Protein AF-A0A0Q7XBR1-F1 (afdb_monomer_lite)

Foldseek 3Di:
DDLLCLLLVLLVCLVPDPDQCCLVPRLVVSLVVCVVNLVVLLCLLPDDDVVHDDDDLSVQLSLLSNLSSLVSCLAPPRNRDQVSSQVSLVSSVKHFDDPQADFLLQEQEQAEDEDPAQAFHKGFPDFSHTFIGSNFKTSGHTYTYIYGHLNHFNGVFSNEFEQECDPDDDRYHYDYPLPPPPPVVSSSGGHQIWGDDPQKIKFRVQAQAELVPPAQDPPFPDHSVVLVCCRSNSGDGRDDDPNDDRPSNNYIYMDGRPDDPPPPPPPPPD

pLDDT: mean 90.87, std 12.97, range [33.81, 98.75]

Structure (mmCIF, N/CA/C/O backbone):
data_AF-A0A0Q7XBR1-F1
#
_entry.id   AF-A0A0Q7XBR1-F1
#
loop_
_atom_site.group_PDB
_atom_site.id
_atom_site.type_symbol
_atom_site.label_atom_id
_atom_site.label_alt_id
_atom_site.label_comp_id
_atom_site.label_asym_id
_atom_site.label_entity_id
_atom_site.label_seq_id
_atom_site.pdbx_PDB_ins_code
_atom_site.Cartn_x
_atom_site.Cartn_y
_atom_site.Cartn_z
_atom_site.occupancy
_atom_site.B_iso_or_equiv
_atom_site.auth_seq_id
_atom_site.auth_comp_id
_atom_site.auth_asym_id
_atom_site.auth_atom_id
_atom_site.pdbx_PDB_model_num
ATOM 1 N N . MET A 1 1 ? 12.222 10.478 -20.606 1.00 59.88 1 MET A N 1
ATOM 2 C CA . MET A 1 1 ? 10.870 10.055 -20.205 1.00 59.88 1 MET A CA 1
ATOM 3 C C . MET A 1 1 ? 10.709 10.511 -18.769 1.00 59.88 1 MET A C 1
ATOM 5 O O . MET A 1 1 ? 11.690 10.415 -18.039 1.00 59.88 1 MET A O 1
ATOM 9 N N . ASP A 1 2 ? 9.591 11.137 -18.406 1.00 84.62 2 ASP A N 1
ATOM 10 C CA . ASP A 1 2 ? 9.361 11.478 -16.998 1.00 84.62 2 ASP A CA 1
ATOM 11 C C . ASP A 1 2 ? 9.023 10.205 -16.198 1.00 84.62 2 ASP A C 1
ATOM 13 O O . ASP A 1 2 ? 8.714 9.156 -16.768 1.00 84.62 2 ASP A O 1
ATOM 17 N N . ALA A 1 3 ? 9.152 10.260 -14.870 1.00 87.88 3 ALA A N 1
ATOM 18 C CA . ALA A 1 3 ? 8.959 9.083 -14.021 1.00 87.88 3 ALA A CA 1
ATOM 19 C C . ALA A 1 3 ? 7.530 8.513 -14.115 1.00 87.88 3 ALA A C 1
ATOM 21 O O . ALA A 1 3 ? 7.334 7.306 -13.959 1.00 87.88 3 ALA A O 1
ATOM 22 N N . TRP A 1 4 ? 6.540 9.368 -14.388 1.00 90.94 4 TRP A N 1
ATOM 23 C CA . TRP A 1 4 ? 5.146 8.969 -14.536 1.00 90.94 4 TRP A CA 1
ATOM 24 C C . TRP A 1 4 ? 4.945 8.077 -15.763 1.00 90.94 4 TRP A C 1
ATOM 26 O O . TRP A 1 4 ? 4.395 6.980 -15.630 1.00 90.94 4 TRP A O 1
ATOM 36 N N . ASP A 1 5 ? 5.456 8.488 -16.925 1.00 91.44 5 ASP A N 1
ATOM 37 C CA . ASP A 1 5 ? 5.415 7.680 -18.143 1.00 91.44 5 ASP A CA 1
ATOM 38 C C . ASP A 1 5 ? 6.199 6.367 -17.988 1.00 91.44 5 ASP A C 1
ATOM 40 O O . ASP A 1 5 ? 5.729 5.331 -18.459 1.00 91.44 5 ASP A O 1
ATOM 44 N N . CYS A 1 6 ? 7.331 6.367 -17.270 1.00 94.06 6 CYS A N 1
ATOM 45 C CA . CYS A 1 6 ? 8.108 5.147 -17.018 1.00 94.06 6 CYS A CA 1
ATOM 46 C C . CYS A 1 6 ? 7.293 4.080 -16.262 1.00 94.06 6 CYS A C 1
ATOM 48 O O . CYS A 1 6 ? 7.205 2.932 -16.705 1.00 94.06 6 CYS A O 1
ATOM 50 N N . PHE A 1 7 ? 6.687 4.430 -15.120 1.00 96.50 7 PHE A N 1
ATOM 51 C CA . PHE A 1 7 ? 5.949 3.452 -14.309 1.00 96.50 7 PHE A CA 1
ATOM 52 C C . PHE A 1 7 ? 4.601 3.069 -14.915 1.00 96.50 7 PHE A C 1
ATOM 54 O O . PHE A 1 7 ? 4.203 1.906 -14.814 1.00 96.50 7 PHE A O 1
ATOM 61 N N . ARG A 1 8 ? 3.912 4.014 -15.568 1.00 94.69 8 ARG A N 1
ATOM 62 C CA . ARG A 1 8 ? 2.685 3.723 -16.316 1.00 94.69 8 ARG A CA 1
ATOM 63 C C . ARG A 1 8 ? 2.967 2.776 -17.481 1.00 94.69 8 ARG A C 1
ATOM 65 O O . ARG A 1 8 ? 2.251 1.792 -17.636 1.00 94.69 8 ARG A O 1
ATOM 72 N N . GLY A 1 9 ? 4.028 3.034 -18.247 1.00 95.12 9 GLY A N 1
ATOM 73 C CA . GLY A 1 9 ? 4.468 2.166 -19.338 1.00 95.12 9 GLY A CA 1
ATOM 74 C C . GLY A 1 9 ? 4.783 0.750 -18.858 1.00 95.12 9 GLY A C 1
ATOM 75 O O . GLY A 1 9 ? 4.320 -0.211 -19.464 1.00 95.12 9 GLY A O 1
ATOM 76 N N . LEU A 1 10 ? 5.461 0.609 -17.712 1.00 96.44 10 LEU A N 1
ATOM 77 C CA . LEU A 1 10 ? 5.701 -0.703 -17.104 1.00 96.44 10 LEU A CA 1
ATOM 78 C C . LEU A 1 10 ? 4.397 -1.423 -16.729 1.00 96.44 10 LEU A C 1
ATOM 80 O O . LEU A 1 10 ? 4.264 -2.622 -16.959 1.00 96.44 10 LEU A O 1
ATOM 84 N N . ALA A 1 11 ? 3.422 -0.713 -16.154 1.00 93.69 11 ALA A N 1
ATOM 85 C CA . ALA A 1 11 ? 2.127 -1.310 -15.833 1.00 93.69 11 ALA A CA 1
ATOM 86 C C . ALA A 1 11 ? 1.387 -1.796 -17.092 1.00 93.69 11 ALA A C 1
ATOM 88 O O . ALA A 1 11 ? 0.780 -2.868 -17.081 1.00 93.69 11 ALA A O 1
ATOM 89 N N . GLU A 1 12 ? 1.447 -1.018 -18.175 1.00 93.31 12 GLU A N 1
ATOM 90 C CA . GLU A 1 12 ? 0.879 -1.384 -19.474 1.00 93.31 12 GLU A CA 1
ATOM 91 C C . GLU A 1 12 ? 1.586 -2.619 -20.055 1.00 93.31 12 GLU A C 1
ATOM 93 O O . GLU A 1 12 ? 0.909 -3.572 -20.446 1.00 93.31 12 GLU A O 1
ATOM 98 N N . GLU A 1 13 ? 2.919 -2.663 -20.026 1.00 95.06 13 GLU A N 1
ATOM 99 C CA . GLU A 1 13 ? 3.717 -3.804 -20.491 1.00 95.06 13 GLU A CA 1
ATOM 100 C C . GLU A 1 13 ? 3.388 -5.085 -19.713 1.00 95.06 13 GLU A C 1
ATOM 102 O O . GLU A 1 13 ? 3.094 -6.119 -20.313 1.00 95.06 13 GLU A O 1
ATOM 107 N N . LEU A 1 14 ? 3.323 -5.008 -18.379 1.00 94.00 14 LEU A N 1
ATOM 108 C CA . LEU A 1 14 ? 2.929 -6.136 -17.528 1.00 94.00 14 LEU A CA 1
ATOM 109 C C . LEU A 1 14 ? 1.519 -6.647 -17.845 1.00 94.00 14 LEU A C 1
ATOM 111 O O . LEU A 1 14 ? 1.276 -7.848 -17.768 1.00 94.00 14 LEU A O 1
ATOM 115 N N . SER A 1 15 ? 0.590 -5.755 -18.197 1.00 89.75 15 SER A N 1
ATOM 116 C CA . SER A 1 15 ? -0.789 -6.138 -18.529 1.00 89.75 15 SER A CA 1
ATOM 117 C C . SER A 1 15 ? -0.923 -6.848 -19.881 1.00 89.75 15 SER A C 1
ATOM 119 O O . SER A 1 15 ? -1.895 -7.571 -20.095 1.00 89.75 15 SER A O 1
ATOM 121 N N . GLN A 1 16 ? 0.036 -6.635 -20.785 1.00 91.50 16 GLN A N 1
ATOM 122 C CA . GLN A 1 16 ? 0.053 -7.194 -22.141 1.00 91.50 16 GLN A CA 1
ATOM 123 C C . GLN A 1 16 ? 0.994 -8.397 -22.274 1.00 91.50 16 GLN A C 1
ATOM 125 O O . GLN A 1 16 ? 0.998 -9.063 -23.307 1.00 91.50 16 GLN A O 1
ATOM 130 N N . TYR A 1 17 ? 1.806 -8.675 -21.254 1.00 92.31 17 TYR A N 1
ATOM 131 C CA . TYR A 1 17 ? 2.780 -9.753 -21.292 1.00 92.31 17 TYR A CA 1
ATOM 132 C C . TYR A 1 17 ? 2.108 -11.129 -21.193 1.00 92.31 17 TYR A C 1
ATOM 134 O O . TYR A 1 17 ? 1.489 -11.470 -20.188 1.00 92.31 17 TYR A O 1
ATOM 142 N N . GLU A 1 18 ? 2.277 -11.946 -22.234 1.00 88.75 18 GLU A N 1
ATOM 143 C CA . GLU A 1 18 ? 1.705 -13.300 -22.320 1.00 88.75 18 GLU A CA 1
ATOM 144 C C . GLU A 1 18 ? 2.681 -14.410 -21.877 1.00 88.75 18 GLU A C 1
ATOM 146 O O . GLU A 1 18 ? 2.322 -15.589 -21.852 1.00 88.75 18 GLU A O 1
ATOM 151 N N . GLY A 1 19 ? 3.931 -14.065 -21.546 1.00 88.50 19 GLY A N 1
ATOM 152 C CA . GLY A 1 19 ? 4.945 -15.030 -21.113 1.00 88.50 19 GLY A CA 1
ATOM 153 C C . GLY A 1 19 ? 4.786 -15.476 -19.654 1.00 88.50 19 GLY A C 1
ATOM 154 O O . GLY A 1 19 ? 4.133 -14.823 -18.843 1.00 88.50 19 GLY A O 1
ATOM 155 N N . SER A 1 20 ? 5.436 -16.584 -19.285 1.00 88.56 20 SER A N 1
ATOM 156 C CA . SER A 1 20 ? 5.405 -17.111 -17.908 1.00 88.56 20 SER A CA 1
ATOM 157 C C . SER A 1 20 ? 6.485 -16.528 -16.992 1.00 88.56 20 SER A C 1
ATOM 159 O O . SER A 1 20 ? 6.360 -16.604 -15.775 1.00 88.56 20 SER A O 1
ATOM 161 N N . GLU A 1 21 ? 7.538 -15.933 -17.556 1.00 93.69 21 GLU A N 1
ATOM 162 C CA . GLU A 1 21 ? 8.693 -15.423 -16.808 1.00 93.69 21 GLU A CA 1
ATOM 163 C C . GLU A 1 21 ? 8.680 -13.890 -16.778 1.00 93.69 21 GLU A C 1
ATOM 165 O O . GLU A 1 21 ? 9.398 -13.244 -17.537 1.00 93.69 21 GLU A O 1
ATOM 170 N N . ILE A 1 22 ? 7.836 -13.286 -15.934 1.00 95.25 22 ILE A N 1
ATOM 171 C CA . ILE A 1 22 ? 7.706 -11.815 -15.855 1.00 95.25 22 ILE A CA 1
ATOM 172 C C . ILE A 1 22 ? 9.009 -11.148 -15.408 1.00 95.25 22 ILE A C 1
ATOM 174 O O . ILE A 1 22 ? 9.378 -10.097 -15.926 1.00 95.25 22 ILE A O 1
ATOM 178 N N . PHE A 1 23 ? 9.731 -11.751 -14.460 1.00 95.88 23 PHE A N 1
ATOM 179 C CA . PHE A 1 23 ? 10.941 -11.128 -13.929 1.00 95.88 23 PHE A CA 1
ATOM 180 C C . PHE A 1 23 ? 12.033 -11.001 -15.000 1.00 95.88 23 PHE A C 1
ATOM 182 O O . PHE A 1 23 ? 12.496 -9.897 -15.264 1.00 95.88 23 PHE A O 1
ATOM 189 N N . ALA A 1 24 ? 12.382 -12.105 -15.663 1.00 95.94 24 ALA A N 1
ATOM 190 C CA . ALA A 1 24 ? 13.411 -12.111 -16.703 1.00 95.94 24 ALA A CA 1
ATOM 191 C C . ALA A 1 24 ? 12.933 -11.486 -18.027 1.00 95.94 24 ALA A C 1
ATOM 193 O O . ALA A 1 24 ? 13.727 -10.911 -18.765 1.00 95.94 24 ALA A O 1
ATOM 194 N N . GLY A 1 25 ? 11.641 -11.612 -18.347 1.00 95.75 25 GLY A N 1
ATOM 195 C CA . GLY A 1 25 ? 11.084 -11.145 -19.617 1.00 95.75 25 GLY A CA 1
ATOM 196 C C . GLY A 1 25 ? 10.696 -9.670 -19.647 1.00 95.75 25 GLY A C 1
ATOM 197 O O . GLY A 1 25 ? 10.691 -9.090 -20.726 1.00 95.75 25 GLY A O 1
ATOM 198 N N . VAL A 1 26 ? 10.388 -9.070 -18.491 1.00 97.38 26 VAL A N 1
ATOM 199 C CA . VAL A 1 26 ? 9.902 -7.682 -18.390 1.00 97.38 26 VAL A CA 1
ATOM 200 C C . VAL A 1 26 ? 10.721 -6.880 -17.381 1.00 97.38 26 VAL A C 1
ATOM 202 O O . VAL A 1 26 ? 11.326 -5.871 -17.734 1.00 97.38 26 VAL A O 1
ATOM 205 N N . LEU A 1 27 ? 10.795 -7.330 -16.124 1.00 97.75 27 LEU A N 1
ATOM 206 C CA . LEU A 1 27 ? 11.339 -6.502 -15.037 1.00 97.75 27 LEU A CA 1
ATOM 207 C C . LEU A 1 27 ? 12.848 -6.247 -15.157 1.00 97.75 27 LEU A C 1
ATOM 209 O O . LEU A 1 27 ? 13.284 -5.111 -14.990 1.00 97.75 27 LEU A O 1
ATOM 213 N N . GLU A 1 28 ? 13.653 -7.270 -15.452 1.00 97.50 28 GLU A N 1
ATOM 214 C CA . GLU A 1 28 ? 15.105 -7.129 -15.641 1.00 97.50 28 GLU A CA 1
ATOM 215 C C . GLU A 1 28 ? 15.470 -6.247 -16.855 1.00 97.50 28 GLU A C 1
ATOM 217 O O . GLU A 1 28 ? 16.281 -5.322 -16.689 1.00 97.50 28 GLU A O 1
ATOM 222 N N . PRO A 1 29 ? 14.882 -6.460 -18.055 1.00 97.62 29 PRO A N 1
ATOM 223 C CA . PRO A 1 29 ? 15.070 -5.556 -19.186 1.00 97.62 29 PRO A CA 1
ATOM 224 C C . PRO A 1 29 ? 14.666 -4.118 -18.866 1.00 97.62 29 PRO A C 1
ATOM 226 O O . PRO A 1 29 ? 15.434 -3.196 -19.143 1.00 97.62 29 PRO A O 1
ATOM 229 N N . TRP A 1 30 ? 13.506 -3.927 -18.232 1.00 97.81 30 TRP A N 1
ATOM 230 C CA . TRP A 1 30 ? 13.001 -2.603 -17.888 1.00 97.81 30 TRP A CA 1
ATOM 231 C C . TRP A 1 30 ? 13.929 -1.880 -16.903 1.00 97.81 30 TRP A C 1
ATOM 233 O O . TRP A 1 30 ? 14.306 -0.735 -17.140 1.00 97.81 30 TRP A O 1
ATOM 243 N N . LEU A 1 31 ? 14.395 -2.559 -15.847 1.00 97.50 31 LEU A N 1
ATOM 244 C CA . LEU A 1 31 ? 15.361 -1.991 -14.894 1.00 97.50 31 LEU A CA 1
ATOM 245 C C . LEU A 1 31 ? 16.663 -1.553 -15.578 1.00 97.50 31 LEU A C 1
ATOM 247 O O . LEU A 1 31 ? 17.247 -0.537 -15.207 1.00 97.50 31 LEU A O 1
ATOM 251 N N . SER A 1 32 ? 17.117 -2.323 -16.568 1.00 96.94 32 SER A N 1
ATOM 252 C CA . SER A 1 32 ? 18.331 -2.016 -17.331 1.00 96.94 32 SER A CA 1
ATOM 253 C C . SER A 1 32 ? 18.136 -0.829 -18.277 1.00 96.94 32 SER A C 1
ATOM 255 O O . SER A 1 32 ? 19.067 -0.053 -18.490 1.00 96.94 32 SER A O 1
ATOM 257 N N . ALA A 1 33 ? 16.937 -0.692 -18.847 1.00 96.50 33 ALA A N 1
ATOM 258 C CA . ALA A 1 33 ? 16.585 0.375 -19.776 1.00 96.50 33 ALA A CA 1
ATOM 259 C C . ALA A 1 33 ? 16.257 1.707 -19.081 1.00 96.50 33 ALA A C 1
ATOM 261 O O . ALA A 1 33 ? 16.415 2.750 -19.713 1.00 96.50 33 ALA A O 1
ATOM 262 N N . HIS A 1 34 ? 15.843 1.670 -17.808 1.00 96.19 34 HIS A N 1
ATOM 263 C CA . HIS A 1 34 ? 15.326 2.830 -17.071 1.00 96.19 34 HIS A CA 1
ATOM 264 C C . HIS A 1 34 ? 16.077 3.141 -15.761 1.00 96.19 34 HIS A C 1
ATOM 266 O O . HIS A 1 34 ? 15.449 3.247 -14.697 1.00 96.19 34 HIS A O 1
ATOM 272 N N . PRO A 1 35 ? 17.415 3.322 -15.777 1.00 95.81 35 PRO A N 1
ATOM 273 C CA . PRO A 1 35 ? 18.159 3.717 -14.579 1.00 95.81 35 PRO A CA 1
ATOM 274 C C . PRO A 1 35 ? 17.663 5.046 -13.981 1.00 95.81 35 PRO A C 1
ATOM 276 O O . PRO A 1 35 ? 17.711 5.228 -12.764 1.00 95.81 35 PRO A O 1
ATOM 279 N N . GLU A 1 36 ? 17.105 5.942 -14.801 1.00 95.44 36 GLU A N 1
ATOM 280 C CA . GLU A 1 36 ? 16.531 7.214 -14.364 1.00 95.44 36 GLU A CA 1
ATOM 281 C C . GLU A 1 36 ? 15.365 7.052 -13.378 1.00 95.44 36 GLU A C 1
ATOM 283 O O . GLU A 1 36 ? 15.180 7.902 -12.508 1.00 95.44 36 GLU A O 1
ATOM 288 N N . ALA A 1 37 ? 14.599 5.956 -13.463 1.00 96.25 37 ALA A N 1
ATOM 289 C CA . ALA A 1 37 ? 13.490 5.699 -12.546 1.00 96.25 37 ALA A CA 1
ATOM 290 C C . ALA A 1 37 ? 14.003 5.430 -11.123 1.00 96.25 37 ALA A C 1
ATOM 292 O O . ALA A 1 37 ? 13.446 5.932 -10.142 1.00 96.25 37 ALA A O 1
ATOM 293 N N . ARG A 1 38 ? 15.108 4.683 -11.010 1.00 96.56 38 ARG A N 1
ATOM 294 C CA . ARG A 1 38 ? 15.813 4.468 -9.743 1.00 96.56 38 ARG A CA 1
ATOM 295 C C . ARG A 1 38 ? 16.393 5.777 -9.219 1.00 96.56 38 ARG A C 1
ATOM 297 O O . ARG A 1 38 ? 16.210 6.083 -8.043 1.00 96.56 38 ARG A O 1
ATOM 304 N N . ASP A 1 39 ? 17.089 6.537 -10.061 1.00 96.44 39 ASP A N 1
ATOM 305 C CA . ASP A 1 39 ? 17.712 7.798 -9.645 1.00 96.44 39 ASP A CA 1
ATOM 306 C C . ASP A 1 39 ? 16.661 8.783 -9.116 1.00 96.44 39 ASP A C 1
ATOM 308 O O . ASP A 1 39 ? 16.842 9.378 -8.051 1.00 96.44 39 ASP A O 1
ATOM 312 N N . TRP A 1 40 ? 15.513 8.876 -9.792 1.00 97.56 40 TRP A N 1
ATOM 313 C CA . TRP A 1 40 ? 14.378 9.675 -9.339 1.00 97.56 40 TRP A CA 1
ATOM 314 C C . TRP A 1 40 ? 13.845 9.211 -7.975 1.00 97.56 40 TRP A C 1
ATOM 316 O O . TRP A 1 40 ? 13.695 10.034 -7.068 1.00 97.56 40 TRP A O 1
ATOM 326 N N . LEU A 1 41 ? 13.632 7.905 -7.773 1.00 98.06 41 LEU A N 1
ATOM 327 C CA . LEU A 1 41 ? 13.202 7.365 -6.476 1.00 98.06 41 LEU A CA 1
ATOM 328 C C . LEU A 1 41 ? 14.214 7.670 -5.364 1.00 98.06 41 LEU A C 1
ATOM 330 O O . LEU A 1 41 ? 13.825 8.077 -4.268 1.00 98.06 41 LEU A O 1
ATOM 334 N N . VAL A 1 42 ? 15.514 7.534 -5.636 1.00 96.94 42 VAL A N 1
ATOM 335 C CA . VAL A 1 42 ? 16.573 7.885 -4.677 1.00 96.94 42 VAL A CA 1
ATOM 336 C C . VAL A 1 42 ? 16.512 9.372 -4.318 1.00 96.94 42 VAL A C 1
ATOM 338 O O . VAL A 1 42 ? 16.612 9.713 -3.135 1.00 96.94 42 VAL A O 1
ATOM 341 N N . CYS A 1 43 ? 16.278 10.256 -5.292 1.00 96.31 43 CYS A N 1
ATOM 342 C CA . CYS A 1 43 ? 16.077 11.683 -5.041 1.00 96.31 43 CYS A CA 1
ATOM 343 C C . CYS A 1 43 ? 14.842 11.960 -4.169 1.00 96.31 43 CYS A C 1
ATOM 345 O O . CYS A 1 43 ? 14.935 12.762 -3.237 1.00 96.31 43 CYS A O 1
ATOM 347 N N . ILE A 1 44 ? 13.709 11.291 -4.417 1.00 96.88 44 ILE A N 1
ATOM 348 C CA . ILE A 1 44 ? 12.504 11.398 -3.573 1.00 96.88 44 ILE A CA 1
ATOM 349 C C . ILE A 1 44 ? 12.807 10.928 -2.143 1.00 96.88 44 ILE A C 1
ATOM 351 O O . ILE A 1 44 ? 12.485 11.622 -1.179 1.00 96.88 44 ILE A O 1
ATOM 355 N N . ALA A 1 45 ? 13.479 9.783 -1.990 1.00 96.25 45 ALA A N 1
ATOM 356 C CA . ALA A 1 45 ? 13.786 9.182 -0.692 1.00 96.25 45 ALA A CA 1
ATOM 357 C C . ALA A 1 45 ? 14.706 10.043 0.189 1.00 96.25 45 ALA A C 1
ATOM 359 O O . ALA A 1 45 ? 14.633 9.963 1.417 1.00 96.25 45 ALA A O 1
ATOM 360 N N . GLN A 1 46 ? 15.593 10.830 -0.425 1.00 94.25 46 GLN A N 1
ATOM 361 C CA . GLN A 1 46 ? 16.584 11.666 0.263 1.00 94.25 46 GLN A CA 1
ATOM 362 C C . GLN A 1 46 ? 16.149 13.130 0.405 1.00 94.25 46 GLN A C 1
ATOM 364 O O . GLN A 1 46 ? 16.897 13.942 0.957 1.00 94.25 46 GLN A O 1
ATOM 369 N N . ARG A 1 47 ? 14.959 13.489 -0.091 1.00 93.50 47 ARG A N 1
ATOM 370 C CA . ARG A 1 47 ? 14.500 14.876 -0.113 1.00 93.50 47 ARG A CA 1
ATOM 371 C C . ARG A 1 47 ? 14.347 15.433 1.311 1.00 93.50 47 ARG A C 1
ATOM 373 O O . ARG A 1 47 ? 13.619 14.851 2.118 1.00 93.50 47 ARG A O 1
ATOM 380 N N . PRO A 1 48 ? 14.983 16.574 1.634 1.00 88.00 48 PRO A N 1
ATOM 381 C CA . PRO A 1 48 ? 14.798 17.217 2.926 1.00 88.00 48 PRO A CA 1
ATOM 382 C C . PRO A 1 48 ? 13.417 17.881 3.016 1.00 88.00 48 PRO A C 1
ATOM 384 O O . PRO A 1 48 ? 12.900 18.417 2.038 1.00 88.00 48 PRO A O 1
ATOM 387 N N . GLY A 1 49 ? 12.835 17.896 4.213 1.00 83.88 49 GLY A N 1
ATOM 388 C CA . GLY A 1 49 ? 11.572 18.570 4.505 1.00 83.88 49 GLY A CA 1
ATOM 389 C C . GLY A 1 49 ? 11.204 18.428 5.978 1.00 83.88 49 GLY A C 1
ATOM 390 O O . GLY A 1 49 ? 11.643 17.482 6.630 1.00 83.88 49 GLY A O 1
ATOM 391 N N . THR A 1 50 ? 10.415 19.365 6.507 1.00 81.19 50 THR A N 1
ATOM 392 C CA . THR A 1 50 ? 10.049 19.380 7.932 1.00 81.19 50 THR A CA 1
ATOM 393 C C . THR A 1 50 ? 8.528 19.444 8.105 1.00 81.19 50 THR A C 1
ATOM 395 O O . THR A 1 50 ? 7.932 20.434 7.687 1.00 81.19 50 THR A O 1
ATOM 398 N N . PRO A 1 51 ? 7.885 18.450 8.755 1.00 85.12 51 PRO A N 1
ATOM 399 C CA . PRO A 1 51 ? 8.418 17.114 9.049 1.00 85.12 51 PRO A CA 1
ATOM 400 C C . PRO A 1 51 ? 8.499 16.222 7.798 1.00 85.12 51 PRO A C 1
ATOM 402 O O . PRO A 1 51 ? 9.207 15.223 7.810 1.00 85.12 51 PRO A O 1
ATOM 405 N N . ILE A 1 52 ? 7.765 16.569 6.736 1.00 93.44 52 ILE A N 1
ATOM 406 C CA . ILE A 1 52 ? 7.605 15.766 5.523 1.00 93.44 52 ILE A CA 1
ATOM 407 C C . ILE A 1 52 ? 7.896 16.650 4.306 1.00 93.44 52 ILE A C 1
ATOM 409 O O . ILE A 1 52 ? 7.398 17.777 4.249 1.00 93.44 52 ILE A O 1
ATOM 413 N N . PRO A 1 53 ? 8.697 16.181 3.338 1.00 93.00 53 PRO A N 1
ATOM 414 C CA . PRO A 1 53 ? 8.958 16.934 2.120 1.00 93.00 53 PRO A CA 1
ATOM 415 C C . PRO A 1 53 ? 7.696 17.055 1.249 1.00 93.00 53 PRO A C 1
ATOM 417 O O . PRO A 1 53 ? 6.943 16.080 1.123 1.00 93.00 53 PRO A O 1
ATOM 420 N N . PRO A 1 54 ? 7.453 18.220 0.624 1.00 93.56 54 PRO A N 1
ATOM 421 C CA . PRO A 1 54 ? 6.407 18.344 -0.380 1.00 93.56 54 PRO A CA 1
ATOM 422 C C . PRO A 1 54 ? 6.788 17.570 -1.649 1.00 93.56 54 PRO A C 1
ATOM 424 O O . PRO A 1 54 ? 7.970 17.334 -1.932 1.00 93.56 54 PRO A O 1
ATOM 427 N N . ILE A 1 55 ? 5.760 17.206 -2.404 1.00 95.31 55 ILE A N 1
ATOM 428 C CA . ILE A 1 55 ? 5.866 16.735 -3.782 1.00 95.31 55 ILE A CA 1
ATOM 429 C C . ILE A 1 55 ? 4.876 17.527 -4.633 1.00 95.31 55 ILE A C 1
ATOM 431 O O . ILE A 1 55 ? 3.912 18.072 -4.088 1.00 95.31 55 ILE A O 1
ATOM 435 N N . ASP A 1 56 ? 5.125 17.613 -5.931 1.00 95.44 56 ASP A N 1
ATOM 436 C CA . ASP A 1 56 ? 4.138 18.144 -6.872 1.00 95.44 56 ASP A CA 1
ATOM 437 C C . ASP A 1 56 ? 3.166 17.053 -7.365 1.00 95.44 56 ASP A C 1
ATOM 439 O O . ASP A 1 56 ? 3.246 15.881 -6.978 1.00 95.44 56 ASP A O 1
ATOM 443 N N . ASP A 1 57 ? 2.201 17.461 -8.191 1.00 95.69 57 ASP A N 1
ATOM 444 C CA . ASP A 1 57 ? 1.176 16.563 -8.723 1.00 95.69 57 ASP A CA 1
ATOM 445 C C . ASP A 1 57 ? 1.771 15.484 -9.643 1.00 95.69 57 ASP A C 1
ATOM 447 O O . ASP A 1 57 ? 1.344 14.334 -9.573 1.00 95.69 57 ASP A O 1
ATOM 451 N N . GLU A 1 58 ? 2.777 15.807 -10.463 1.00 96.00 58 GLU A N 1
ATOM 452 C CA . GLU A 1 58 ? 3.399 14.846 -11.386 1.00 96.00 58 GLU A CA 1
ATOM 453 C C . GLU A 1 58 ? 4.165 13.764 -10.621 1.00 96.00 58 GLU A C 1
ATOM 455 O O . GLU A 1 58 ? 4.057 12.573 -10.924 1.00 96.00 58 GLU A O 1
ATOM 460 N N . GLU A 1 59 ? 4.878 14.157 -9.568 1.00 97.19 59 GLU A N 1
ATOM 461 C CA . GLU A 1 59 ? 5.527 13.232 -8.645 1.00 97.19 59 GLU A CA 1
ATOM 462 C C . GLU A 1 59 ? 4.505 12.347 -7.925 1.00 97.19 59 GLU A C 1
ATOM 464 O O . GLU A 1 59 ? 4.727 11.143 -7.762 1.00 97.19 59 GLU A O 1
ATOM 469 N N . SER A 1 60 ? 3.365 12.918 -7.528 1.00 97.62 60 SER A N 1
ATOM 470 C CA . SER A 1 60 ? 2.269 12.174 -6.902 1.00 97.62 60 SER A CA 1
ATOM 471 C C . SER A 1 60 ? 1.692 11.132 -7.859 1.00 97.62 60 SER A C 1
ATOM 473 O O . SER A 1 60 ? 1.531 9.967 -7.489 1.00 97.62 60 SER A O 1
ATOM 475 N N . TRP A 1 61 ? 1.461 11.503 -9.118 1.00 97.69 61 TRP A N 1
ATOM 476 C CA . TRP A 1 61 ? 0.979 10.584 -10.147 1.00 97.69 61 TRP A CA 1
ATOM 477 C C . TRP A 1 61 ? 1.997 9.487 -10.461 1.00 97.69 61 TRP A C 1
ATOM 479 O O . TRP A 1 61 ? 1.616 8.330 -10.643 1.00 97.69 61 TRP A O 1
ATOM 489 N N . ALA A 1 62 ? 3.293 9.807 -10.493 1.00 97.94 62 ALA A N 1
ATOM 490 C CA . ALA A 1 62 ? 4.351 8.822 -10.707 1.00 97.94 62 ALA A CA 1
ATOM 491 C C . ALA A 1 62 ? 4.414 7.788 -9.570 1.00 97.94 62 ALA A C 1
ATOM 493 O O . ALA A 1 62 ? 4.496 6.585 -9.830 1.00 97.94 62 ALA A O 1
ATOM 494 N N . LEU A 1 63 ? 4.308 8.229 -8.310 1.00 98.25 63 LEU A N 1
ATOM 495 C CA . LEU A 1 63 ? 4.229 7.328 -7.153 1.00 98.25 63 LEU A CA 1
ATOM 496 C C . LEU A 1 63 ? 2.965 6.459 -7.186 1.00 98.25 63 LEU A C 1
ATOM 498 O O . LEU A 1 63 ? 3.018 5.278 -6.837 1.00 98.25 63 LEU A O 1
ATOM 502 N N . TYR A 1 64 ? 1.842 7.017 -7.638 1.00 97.94 64 TYR A N 1
ATOM 503 C CA . TYR A 1 64 ? 0.595 6.276 -7.804 1.00 97.94 64 TYR A CA 1
ATOM 504 C C . TYR A 1 64 ? 0.724 5.195 -8.885 1.00 97.94 64 TYR A C 1
ATOM 506 O O . TYR A 1 64 ? 0.343 4.043 -8.662 1.00 97.94 64 TYR A O 1
ATOM 514 N N . ALA A 1 65 ? 1.329 5.531 -10.029 1.00 97.38 65 ALA A N 1
ATOM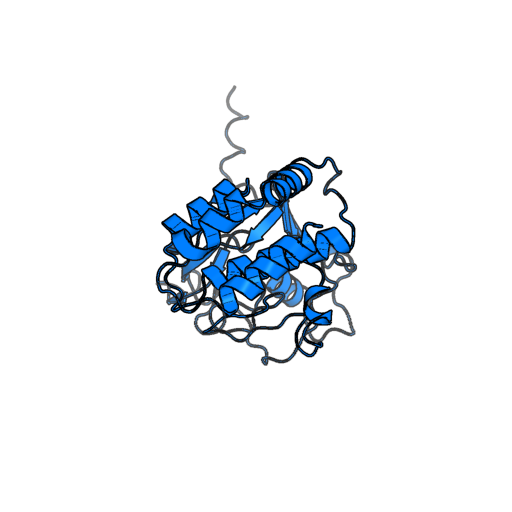 515 C CA . ALA A 1 65 ? 1.618 4.572 -11.088 1.00 97.38 65 ALA A CA 1
ATOM 516 C C . ALA A 1 65 ? 2.529 3.440 -10.586 1.00 97.38 65 ALA A C 1
ATOM 518 O O . ALA A 1 65 ? 2.197 2.271 -10.773 1.00 97.38 65 ALA A O 1
ATOM 519 N N . LEU A 1 66 ? 3.606 3.769 -9.859 1.00 97.94 66 LEU A N 1
ATOM 520 C CA . LEU A 1 66 ? 4.470 2.778 -9.210 1.00 97.94 66 LEU A CA 1
ATOM 521 C C . LEU A 1 66 ? 3.676 1.858 -8.272 1.00 97.94 66 LEU A C 1
ATOM 523 O O . LEU A 1 66 ? 3.811 0.639 -8.360 1.00 97.94 66 LEU A O 1
ATOM 527 N N . ASN A 1 67 ? 2.837 2.406 -7.389 1.00 96.88 67 ASN A N 1
ATOM 528 C CA . ASN A 1 67 ? 2.045 1.601 -6.459 1.00 96.88 67 ASN A CA 1
ATOM 529 C C . ASN A 1 67 ? 1.122 0.608 -7.191 1.00 96.88 67 ASN A C 1
ATOM 531 O O . ASN A 1 67 ? 1.090 -0.569 -6.831 1.00 96.88 67 ASN A O 1
ATOM 535 N N . ARG A 1 68 ? 0.453 1.035 -8.269 1.00 94.62 68 ARG A N 1
ATOM 536 C CA . ARG A 1 68 ? -0.377 0.149 -9.105 1.00 94.62 68 ARG A CA 1
ATOM 537 C C . ARG A 1 68 ? 0.427 -0.939 -9.811 1.00 94.62 68 ARG A C 1
ATOM 539 O O . ARG A 1 68 ? -0.036 -2.078 -9.913 1.00 94.62 68 ARG A O 1
ATOM 546 N N . THR A 1 69 ? 1.626 -0.608 -10.281 1.00 95.44 69 THR A N 1
ATOM 547 C CA . THR A 1 69 ? 2.555 -1.585 -10.857 1.00 95.44 69 THR A CA 1
ATOM 548 C C . THR A 1 69 ? 2.912 -2.647 -9.822 1.00 95.44 69 THR A C 1
ATOM 550 O O . THR A 1 69 ? 2.771 -3.838 -10.093 1.00 95.44 69 THR A O 1
ATOM 553 N N . LEU A 1 70 ? 3.289 -2.242 -8.605 1.00 96.31 70 LEU A N 1
ATOM 554 C CA . LEU A 1 70 ? 3.613 -3.177 -7.523 1.00 96.31 70 LEU A CA 1
ATOM 555 C C . LEU A 1 70 ? 2.417 -4.056 -7.137 1.00 96.31 70 LEU A C 1
ATOM 557 O O . LEU A 1 70 ? 2.576 -5.263 -6.964 1.00 96.31 70 LEU A O 1
ATOM 561 N N . ASP A 1 71 ? 1.219 -3.478 -7.068 1.00 93.06 71 ASP A N 1
ATOM 562 C CA . ASP A 1 71 ? -0.019 -4.212 -6.804 1.00 93.06 71 ASP A CA 1
ATOM 563 C C . ASP A 1 71 ? -0.312 -5.282 -7.873 1.00 93.06 71 ASP A C 1
ATOM 565 O O . ASP A 1 71 ? -0.801 -6.368 -7.552 1.00 93.06 71 ASP A O 1
ATOM 569 N N . THR A 1 72 ? 0.042 -5.012 -9.132 1.00 91.69 72 THR A N 1
ATOM 570 C CA . THR A 1 72 ? -0.090 -5.970 -10.241 1.00 91.69 72 THR A CA 1
ATOM 571 C C . THR A 1 72 ? 0.886 -7.140 -10.097 1.00 91.69 72 THR A C 1
ATOM 573 O O . THR A 1 72 ? 0.519 -8.286 -10.367 1.00 91.69 72 THR A O 1
ATOM 576 N N . LEU A 1 73 ? 2.110 -6.885 -9.623 1.00 93.88 73 LEU A N 1
ATOM 577 C CA . LEU A 1 73 ? 3.123 -7.928 -9.402 1.00 93.88 73 LEU A CA 1
ATOM 578 C C . LEU A 1 73 ? 2.722 -8.917 -8.304 1.00 93.88 73 LEU A C 1
ATOM 580 O O . LEU A 1 73 ? 3.030 -10.100 -8.403 1.00 93.88 73 LEU A O 1
ATOM 584 N N . ILE A 1 74 ? 2.005 -8.448 -7.282 1.00 91.75 74 ILE A N 1
ATOM 585 C CA . ILE A 1 74 ? 1.562 -9.275 -6.148 1.00 91.75 74 ILE A CA 1
ATOM 586 C C . ILE A 1 74 ? 0.146 -9.848 -6.329 1.00 91.75 74 ILE A C 1
ATOM 588 O O . ILE A 1 74 ? -0.441 -10.413 -5.397 1.00 91.75 74 ILE A O 1
ATOM 592 N N . ALA A 1 75 ? -0.438 -9.677 -7.518 1.00 87.06 75 ALA A N 1
ATOM 593 C CA . ALA A 1 75 ? -1.750 -10.200 -7.858 1.00 87.06 75 ALA A CA 1
ATOM 594 C C . ALA A 1 75 ? -1.747 -11.736 -7.880 1.00 87.06 75 ALA A C 1
ATOM 596 O O . ALA A 1 75 ? -0.851 -12.377 -8.424 1.00 87.06 75 ALA A O 1
ATOM 597 N N . ALA A 1 76 ? -2.783 -12.360 -7.318 1.00 79.31 76 ALA A N 1
ATOM 598 C CA . ALA A 1 76 ? -2.845 -13.818 -7.254 1.00 79.31 76 ALA A CA 1
ATOM 599 C C . ALA A 1 76 ? -2.994 -14.446 -8.652 1.00 79.31 76 ALA A C 1
ATOM 601 O O . ALA A 1 76 ? -3.998 -14.220 -9.336 1.00 79.31 76 ALA A O 1
ATOM 602 N N . GLY A 1 77 ? -2.036 -15.304 -9.009 1.00 80.38 77 GLY A N 1
ATOM 603 C CA . GLY A 1 77 ? -1.888 -15.898 -10.342 1.00 80.38 77 GLY A CA 1
ATOM 604 C C . GLY A 1 77 ? -0.749 -15.279 -11.156 1.00 80.38 77 GLY A C 1
ATOM 605 O O . GLY A 1 77 ? -0.381 -15.842 -12.181 1.00 80.38 77 GLY A O 1
ATOM 606 N N . ASN A 1 78 ? -0.168 -14.170 -10.690 1.00 85.06 78 ASN A N 1
ATOM 607 C CA . ASN A 1 78 ? 1.062 -13.630 -11.249 1.00 85.06 78 ASN A CA 1
ATOM 608 C C . ASN A 1 78 ? 2.243 -14.568 -10.891 1.00 85.06 78 ASN A C 1
ATOM 610 O O . ASN A 1 78 ? 2.370 -14.942 -9.722 1.00 85.06 78 ASN A O 1
ATOM 614 N N . PRO A 1 79 ? 3.087 -14.983 -11.857 1.00 91.12 79 PRO A N 1
ATOM 615 C CA . PRO A 1 79 ? 4.215 -15.891 -11.621 1.00 91.12 79 PRO A CA 1
ATOM 616 C C . PRO A 1 79 ? 5.378 -15.281 -10.818 1.00 91.12 79 PRO A C 1
ATOM 618 O O . PRO A 1 79 ? 6.339 -15.986 -10.514 1.00 91.12 79 PRO A O 1
ATOM 621 N N . VAL A 1 80 ? 5.325 -13.993 -10.463 1.00 94.50 80 VAL A N 1
ATOM 622 C CA . VAL A 1 80 ? 6.364 -13.350 -9.650 1.00 94.50 80 VAL A CA 1
ATOM 623 C C . VAL A 1 80 ? 6.388 -13.939 -8.239 1.00 94.50 80 VAL A C 1
ATOM 625 O O . VAL A 1 80 ? 5.411 -13.896 -7.497 1.00 94.50 80 VAL A O 1
ATOM 628 N N . SER A 1 81 ? 7.543 -14.465 -7.838 1.00 94.44 81 SER A N 1
ATOM 629 C CA . SER A 1 81 ? 7.779 -14.933 -6.472 1.00 94.44 81 SER A CA 1
ATOM 630 C C . SER A 1 81 ? 8.074 -13.774 -5.503 1.00 94.44 81 SER A C 1
ATOM 632 O O . SER A 1 81 ? 8.563 -12.719 -5.922 1.00 94.44 81 SER A O 1
ATOM 634 N N . PRO A 1 82 ? 7.908 -13.970 -4.179 1.00 94.69 82 PRO A N 1
ATOM 635 C CA . PRO A 1 82 ? 8.312 -12.973 -3.185 1.00 94.69 82 PRO A CA 1
ATOM 636 C C . PRO A 1 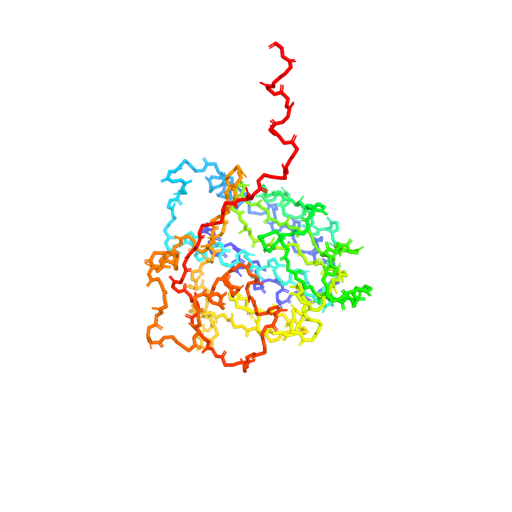82 ? 9.785 -12.551 -3.287 1.00 94.69 82 PRO A C 1
ATOM 638 O O . PRO A 1 82 ? 10.103 -11.388 -3.055 1.00 94.69 82 PRO A O 1
ATOM 641 N N . ALA A 1 83 ? 10.688 -13.468 -3.652 1.00 96.44 83 ALA A N 1
ATOM 642 C CA . ALA A 1 83 ? 12.110 -13.162 -3.813 1.00 96.44 83 ALA A CA 1
ATOM 643 C C . ALA A 1 83 ? 12.371 -12.253 -5.026 1.00 96.44 83 ALA A C 1
ATOM 645 O O . ALA A 1 83 ? 13.132 -11.296 -4.919 1.00 96.44 83 ALA A O 1
ATOM 646 N N . GLN A 1 84 ? 11.700 -12.513 -6.151 1.00 97.69 84 GLN A N 1
ATOM 647 C CA . GLN A 1 84 ? 11.759 -11.665 -7.345 1.00 97.69 84 GLN A CA 1
ATOM 648 C C . GLN A 1 84 ? 11.164 -10.279 -7.079 1.00 97.69 84 GLN A C 1
ATOM 650 O O . GLN A 1 84 ? 11.764 -9.273 -7.440 1.00 97.69 84 GLN A O 1
ATOM 655 N N . TYR A 1 85 ? 10.028 -10.205 -6.382 1.00 97.88 85 TYR A N 1
ATOM 656 C CA . TYR A 1 85 ? 9.447 -8.925 -5.978 1.00 97.88 85 TYR A CA 1
ATOM 657 C C . TYR A 1 85 ? 10.414 -8.105 -5.112 1.00 97.88 85 TYR A C 1
ATOM 659 O O . TYR A 1 85 ? 10.615 -6.923 -5.382 1.00 97.88 85 TYR A O 1
ATOM 667 N N . ILE A 1 86 ? 11.059 -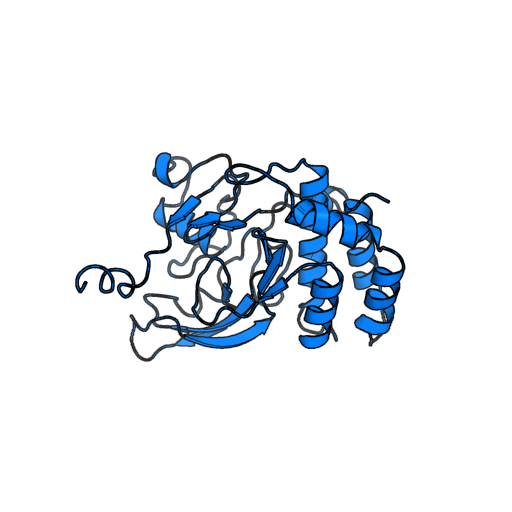8.734 -4.119 1.00 98.44 86 ILE A N 1
ATOM 668 C CA . ILE A 1 86 ? 12.085 -8.085 -3.284 1.00 98.44 86 ILE A CA 1
ATOM 669 C C . ILE A 1 86 ? 13.244 -7.582 -4.149 1.00 98.44 86 ILE A C 1
ATOM 671 O O . ILE A 1 86 ? 13.601 -6.411 -4.052 1.00 98.44 86 ILE A O 1
ATOM 675 N N . ALA A 1 87 ? 13.788 -8.430 -5.025 1.00 98.44 87 ALA A N 1
ATOM 676 C CA . ALA A 1 87 ? 14.893 -8.051 -5.900 1.00 98.44 87 ALA A CA 1
ATOM 677 C C . ALA A 1 87 ? 14.539 -6.845 -6.787 1.00 98.44 87 ALA A C 1
ATOM 679 O O . ALA A 1 87 ? 15.345 -5.927 -6.924 1.00 98.44 87 ALA A O 1
ATOM 680 N N . PHE A 1 88 ? 13.319 -6.808 -7.333 1.00 98.56 88 PHE A N 1
ATOM 681 C CA . PHE A 1 88 ? 12.834 -5.690 -8.141 1.00 98.56 88 PHE A CA 1
ATOM 682 C C . PHE A 1 88 ? 12.743 -4.385 -7.336 1.00 98.56 88 PHE A C 1
ATOM 684 O O . PHE A 1 88 ? 13.293 -3.363 -7.750 1.00 98.56 88 PHE A O 1
ATOM 691 N N . VAL A 1 89 ? 12.090 -4.399 -6.166 1.00 98.50 89 VAL A N 1
ATOM 692 C CA . VAL A 1 89 ? 11.923 -3.169 -5.369 1.00 98.50 89 VAL A CA 1
ATOM 693 C C . VAL A 1 89 ? 13.249 -2.663 -4.794 1.00 98.50 89 VAL A C 1
ATOM 695 O O . VAL A 1 89 ? 13.457 -1.453 -4.707 1.00 98.50 89 VAL A O 1
ATOM 698 N N . GLU A 1 90 ? 14.173 -3.560 -4.446 1.00 98.56 90 GLU A N 1
ATOM 699 C CA . GLU A 1 90 ? 15.510 -3.184 -3.975 1.00 98.56 90 GLU A CA 1
ATOM 700 C C . GLU A 1 90 ? 16.383 -2.629 -5.107 1.00 98.56 90 GLU A C 1
ATOM 702 O O . GLU A 1 90 ? 17.114 -1.658 -4.893 1.00 98.56 90 GLU A O 1
ATOM 707 N N . ALA A 1 91 ? 16.263 -3.161 -6.329 1.00 98.38 91 ALA A N 1
ATOM 708 C CA . ALA A 1 91 ? 16.935 -2.609 -7.507 1.00 98.38 91 ALA A CA 1
ATOM 709 C C . ALA A 1 91 ? 16.485 -1.169 -7.820 1.00 98.38 91 ALA A C 1
ATOM 711 O O . ALA A 1 91 ? 17.295 -0.354 -8.261 1.00 98.38 91 ALA A O 1
ATOM 712 N N . LEU A 1 92 ? 15.230 -0.829 -7.511 1.00 98.06 92 LEU A N 1
ATOM 713 C CA . LEU A 1 92 ? 14.682 0.530 -7.585 1.00 98.06 92 LEU A CA 1
ATOM 714 C C . LEU A 1 92 ? 15.146 1.464 -6.449 1.00 98.06 92 LEU A C 1
ATOM 716 O O . LEU A 1 92 ? 14.824 2.650 -6.460 1.00 98.06 92 LEU A O 1
ATOM 720 N N . GLY A 1 93 ? 15.904 0.965 -5.466 1.00 97.94 93 GLY A N 1
ATOM 721 C CA . GLY A 1 93 ? 16.393 1.753 -4.329 1.00 97.94 93 GLY A CA 1
ATOM 722 C C . GLY A 1 93 ? 15.422 1.849 -3.144 1.00 97.94 93 GLY A C 1
ATOM 723 O O . GLY A 1 93 ? 15.669 2.623 -2.216 1.00 97.94 93 GLY A O 1
ATOM 724 N N . MET A 1 94 ? 14.339 1.068 -3.143 1.00 98.62 94 MET A N 1
ATOM 725 C CA . MET A 1 94 ? 13.426 0.937 -2.003 1.00 98.62 94 MET A CA 1
ATOM 726 C C . MET A 1 94 ? 13.898 -0.153 -1.031 1.00 98.62 94 MET A C 1
ATOM 728 O O . MET A 1 94 ? 14.807 -0.928 -1.321 1.00 98.62 94 MET A O 1
ATOM 732 N N . LYS A 1 95 ? 13.275 -0.223 0.149 1.00 98.56 95 LYS A N 1
ATOM 733 C CA . LYS A 1 95 ? 13.538 -1.268 1.149 1.00 98.56 95 LYS A CA 1
ATOM 734 C C . LYS A 1 95 ? 12.342 -2.192 1.296 1.00 98.56 95 LYS A C 1
ATOM 736 O O . LYS A 1 95 ? 11.244 -1.716 1.585 1.00 98.56 95 LYS A O 1
ATOM 741 N N . ALA A 1 96 ? 12.578 -3.498 1.202 1.00 98.56 96 ALA A N 1
ATOM 742 C CA . ALA A 1 96 ? 11.612 -4.517 1.587 1.00 98.56 96 ALA A CA 1
ATOM 743 C C . ALA A 1 96 ? 11.789 -4.883 3.072 1.00 98.56 96 ALA A C 1
ATOM 745 O O . ALA A 1 96 ? 12.846 -5.342 3.499 1.00 98.56 96 ALA A O 1
ATOM 746 N N . LEU A 1 97 ? 10.755 -4.679 3.884 1.00 98.00 97 LEU A N 1
ATOM 747 C CA . LEU A 1 97 ? 10.767 -4.903 5.328 1.00 98.00 97 LEU A CA 1
ATOM 748 C C . LEU A 1 97 ? 9.763 -5.989 5.729 1.00 98.00 97 LEU A C 1
ATOM 750 O O . LEU A 1 97 ? 8.693 -6.130 5.137 1.00 98.00 97 LEU A O 1
ATOM 754 N N . LYS A 1 98 ? 10.076 -6.706 6.813 1.00 97.88 98 LYS A N 1
ATOM 755 C CA . LYS A 1 98 ? 9.146 -7.613 7.509 1.00 97.88 98 LYS A CA 1
ATOM 756 C C . LYS A 1 98 ? 9.074 -7.257 9.000 1.00 97.88 98 LYS A C 1
ATOM 758 O O . LYS A 1 98 ? 9.707 -7.935 9.815 1.00 97.88 98 LYS A O 1
ATOM 763 N N . PRO A 1 99 ? 8.396 -6.159 9.385 1.00 96.56 99 PRO A N 1
ATOM 764 C CA . PRO A 1 99 ? 8.318 -5.748 10.784 1.00 96.56 99 PRO A CA 1
ATOM 765 C C . PRO A 1 99 ? 7.586 -6.802 11.622 1.00 96.56 99 PRO A C 1
ATOM 767 O O . PRO A 1 99 ? 6.446 -7.137 11.353 1.00 96.56 99 PRO A O 1
ATOM 770 N N . GLN A 1 100 ? 8.234 -7.334 12.657 1.00 95.56 100 GLN A N 1
ATOM 771 C CA . GLN A 1 100 ? 7.711 -8.499 13.392 1.00 95.56 100 GLN A CA 1
ATOM 772 C C . GLN A 1 100 ? 6.524 -8.179 14.315 1.00 95.56 100 GLN A C 1
ATOM 774 O O . GLN A 1 100 ? 5.827 -9.081 14.770 1.00 95.56 100 GLN A O 1
ATOM 779 N N . GLN A 1 101 ? 6.298 -6.900 14.617 1.00 95.56 101 GLN A N 1
ATOM 780 C CA . GLN A 1 101 ? 5.158 -6.453 15.407 1.00 95.56 101 GLN A CA 1
ATOM 781 C C . GLN A 1 101 ? 4.095 -5.878 14.478 1.00 95.56 101 GLN A C 1
ATOM 783 O O . GLN A 1 101 ? 4.386 -4.950 13.719 1.00 95.56 101 GLN A O 1
ATOM 788 N N . PHE A 1 102 ? 2.862 -6.380 14.590 1.00 97.44 102 PHE A N 1
ATOM 789 C CA . PHE A 1 102 ? 1.744 -5.837 13.832 1.00 97.44 102 PHE A CA 1
ATOM 790 C C . PHE A 1 102 ? 1.553 -4.346 14.131 1.00 97.44 102 PHE A C 1
ATOM 792 O O . PHE A 1 102 ? 1.604 -3.893 15.275 1.00 97.44 102 PHE A O 1
ATOM 799 N N . SER A 1 103 ? 1.324 -3.598 13.064 1.00 96.56 103 SER A N 1
ATOM 800 C CA . SER A 1 103 ? 1.002 -2.178 13.067 1.00 96.56 103 SER A CA 1
ATOM 801 C C . SER A 1 103 ? 0.222 -1.903 11.789 1.00 96.56 103 SER A C 1
ATOM 803 O O . SER A 1 103 ? 0.695 -2.337 10.730 1.00 96.56 103 SER A O 1
ATOM 805 N N . PRO A 1 104 ? -0.911 -1.186 11.854 1.00 97.12 104 PRO A N 1
ATOM 806 C CA . PRO A 1 104 ? -1.673 -0.834 10.664 1.00 97.12 104 PRO A CA 1
ATOM 807 C C . PRO A 1 104 ? -0.857 0.011 9.683 1.00 97.12 104 PRO A C 1
ATOM 809 O O . PRO A 1 104 ? -1.105 -0.063 8.488 1.00 97.12 104 PRO A O 1
ATOM 812 N N . PHE A 1 105 ? 0.169 0.737 10.145 1.00 98.00 105 PHE A N 1
ATOM 813 C CA . PHE A 1 105 ? 1.093 1.443 9.260 1.00 98.00 105 PHE A CA 1
ATOM 814 C C . PHE A 1 105 ? 1.796 0.486 8.291 1.00 98.00 105 PHE A C 1
ATOM 816 O O . PHE A 1 105 ? 1.746 0.682 7.083 1.00 98.00 105 PHE A O 1
ATOM 823 N N . TYR A 1 106 ? 2.423 -0.568 8.822 1.00 98.25 106 TYR A N 1
ATOM 824 C CA . TYR A 1 106 ? 3.266 -1.493 8.056 1.00 98.25 106 TYR A CA 1
ATOM 825 C C . TYR A 1 106 ? 2.505 -2.655 7.418 1.00 98.25 106 TYR A C 1
ATOM 827 O O . TYR A 1 106 ? 3.046 -3.295 6.518 1.00 98.25 106 TYR A O 1
ATOM 835 N N . HIS A 1 107 ? 1.295 -2.955 7.891 1.00 98.50 107 HIS A N 1
ATOM 836 C CA . HIS A 1 107 ? 0.604 -4.201 7.577 1.00 98.50 107 HIS A CA 1
ATOM 837 C C . HIS A 1 107 ? -0.810 -3.967 7.051 1.00 98.50 107 HIS A C 1
ATOM 839 O O . HIS A 1 107 ? -1.571 -3.151 7.568 1.00 98.50 107 HIS A O 1
ATOM 845 N N . GLU A 1 108 ? -1.164 -4.756 6.047 1.00 97.12 108 GLU A N 1
ATOM 846 C CA . GLU A 1 108 ? -2.517 -5.002 5.574 1.00 97.12 108 GLU A CA 1
ATOM 847 C C . GLU A 1 108 ? -2.888 -6.445 5.935 1.00 97.12 108 GLU A C 1
ATOM 849 O O . GLU A 1 108 ? -2.116 -7.375 5.685 1.00 97.12 108 GLU A O 1
ATOM 854 N N . VAL A 1 109 ? -4.057 -6.625 6.551 1.00 97.06 109 VAL A N 1
ATOM 855 C CA . VAL A 1 109 ? -4.581 -7.954 6.885 1.00 97.06 109 VAL A CA 1
ATOM 856 C C . VAL A 1 109 ? -5.132 -8.580 5.611 1.00 97.06 109 VAL A C 1
ATOM 858 O O . VAL A 1 109 ? -6.084 -8.060 5.027 1.00 97.06 109 VAL A O 1
ATOM 861 N N . ASP A 1 110 ? -4.507 -9.676 5.195 1.00 93.75 110 ASP A N 1
ATOM 862 C CA . ASP A 1 110 ? -4.930 -10.460 4.036 1.00 93.75 110 ASP A CA 1
ATOM 863 C C . ASP A 1 110 ? -5.902 -11.564 4.456 1.00 93.75 110 ASP A C 1
ATOM 865 O O . ASP A 1 110 ? -6.946 -11.758 3.846 1.00 93.75 110 ASP A O 1
ATOM 869 N N . GLU A 1 111 ? -5.569 -12.240 5.556 1.00 95.44 111 GLU A N 1
ATOM 870 C CA . GLU A 1 111 ? -6.347 -13.324 6.146 1.00 95.44 111 GLU A CA 1
ATOM 871 C C . GLU A 1 111 ? -6.228 -13.273 7.673 1.00 95.44 111 GLU A C 1
ATOM 873 O O . GLU A 1 111 ? -5.197 -12.862 8.224 1.00 95.44 111 GLU A O 1
ATOM 878 N N . ILE A 1 112 ? -7.276 -13.714 8.368 1.00 96.38 112 ILE A N 1
ATOM 879 C CA . ILE A 1 112 ? -7.322 -13.723 9.830 1.00 96.38 112 ILE A CA 1
ATOM 880 C C . ILE A 1 112 ? -7.847 -15.046 10.384 1.00 96.38 112 ILE A C 1
ATOM 882 O O . ILE A 1 112 ? -8.906 -15.540 10.010 1.00 96.38 112 ILE A O 1
ATOM 886 N N . GLU A 1 113 ? -7.115 -15.581 11.356 1.00 96.88 113 GLU A N 1
ATOM 887 C CA . GLU A 1 113 ? -7.552 -16.682 12.204 1.00 96.88 113 GLU A CA 1
ATOM 888 C C . GLU A 1 113 ? -8.071 -16.160 13.546 1.00 96.88 113 GLU A C 1
ATOM 890 O O . GLU A 1 113 ? -7.486 -15.263 14.166 1.00 96.88 113 GLU A O 1
ATOM 895 N N . GLN A 1 114 ? -9.154 -16.761 14.039 1.00 96.00 114 GLN A N 1
ATOM 896 C CA . GLN A 1 114 ? -9.711 -16.405 15.339 1.00 96.00 114 GLN A CA 1
ATOM 897 C C . GLN A 1 114 ? -8.735 -16.789 16.459 1.00 96.00 114 GLN A C 1
ATOM 899 O O . GLN A 1 114 ? -8.435 -17.962 16.679 1.00 96.00 114 GLN A O 1
ATOM 904 N N . GLY A 1 115 ? -8.261 -15.785 17.196 1.00 95.69 115 GLY A N 1
ATOM 905 C CA . GLY A 1 115 ? -7.449 -15.976 18.393 1.00 95.69 115 GLY A CA 1
ATOM 906 C C . GLY A 1 115 ? -8.241 -16.616 19.543 1.00 95.69 115 GLY A C 1
ATOM 907 O O . GLY A 1 115 ? -9.477 -16.569 19.546 1.00 95.69 115 GLY A O 1
ATOM 908 N N . PRO A 1 116 ? -7.548 -17.175 20.553 1.00 94.50 116 PRO A N 1
ATOM 909 C CA . PRO A 1 116 ? -8.162 -17.982 21.612 1.00 94.50 116 PRO A CA 1
ATOM 910 C C . PRO A 1 116 ? -9.098 -17.199 22.545 1.00 94.50 116 PRO A C 1
ATOM 912 O O . PRO A 1 116 ? -9.923 -17.804 23.225 1.00 94.50 116 PRO A O 1
ATOM 915 N N . ALA A 1 117 ? -8.981 -15.869 22.603 1.00 97.00 117 ALA A N 1
ATOM 916 C CA . ALA A 1 117 ? -9.849 -15.003 23.392 1.00 97.00 117 ALA A CA 1
ATOM 917 C C . ALA A 1 117 ? -10.291 -13.769 22.582 1.00 97.00 117 ALA A C 1
ATOM 919 O O . ALA A 1 117 ? -9.551 -13.310 21.708 1.00 97.00 117 ALA A O 1
ATOM 920 N N . PRO A 1 118 ? -11.447 -13.151 22.901 1.00 96.19 118 PRO A N 1
ATOM 921 C CA . PRO A 1 118 ? -11.931 -11.962 22.192 1.00 96.19 118 PRO A CA 1
ATOM 922 C C . PRO A 1 118 ? -10.950 -10.783 22.179 1.00 96.19 118 PRO A C 1
ATOM 924 O O . PRO A 1 118 ? -10.930 -10.031 21.213 1.00 96.19 118 PRO A O 1
ATOM 927 N N . ALA A 1 119 ? -10.118 -10.645 23.214 1.00 96.75 119 ALA A N 1
ATOM 928 C CA . ALA A 1 119 ? -9.113 -9.589 23.344 1.00 96.75 119 ALA A CA 1
ATOM 929 C C . ALA A 1 119 ? -7.678 -10.062 23.032 1.00 96.75 119 ALA A C 1
ATOM 931 O O . ALA A 1 119 ? -6.716 -9.388 23.402 1.00 96.75 119 ALA A O 1
ATOM 932 N N . SER A 1 120 ? -7.504 -11.235 22.403 1.00 96.50 120 SER A N 1
ATOM 933 C CA . SER A 1 120 ? -6.177 -11.721 22.012 1.00 96.50 120 SER A CA 1
ATOM 934 C C . SER A 1 120 ? -5.457 -10.684 21.138 1.00 96.50 120 SER A C 1
ATOM 936 O O . SER A 1 120 ? -6.057 -10.192 20.177 1.00 96.50 120 SER A O 1
ATOM 938 N N . PRO A 1 121 ? -4.188 -10.346 21.443 1.00 96.56 121 PRO A N 1
ATOM 939 C CA . PRO A 1 121 ? -3.421 -9.409 20.632 1.00 96.56 121 PRO A CA 1
ATOM 940 C C . PRO A 1 121 ? -3.176 -9.983 19.235 1.00 96.56 121 PRO A C 1
ATOM 942 O O . PRO A 1 121 ? -3.245 -11.196 19.034 1.00 96.56 121 PRO A O 1
ATOM 945 N N . VAL A 1 122 ? -2.849 -9.108 18.284 1.00 97.81 122 VAL A N 1
ATOM 946 C CA . VAL A 1 122 ? -2.517 -9.532 16.921 1.00 97.81 122 VAL A CA 1
ATOM 947 C C . VAL A 1 122 ? -1.159 -10.232 16.907 1.00 97.81 122 VAL A C 1
ATOM 949 O O . VAL A 1 122 ? -0.148 -9.644 17.297 1.00 97.81 122 VAL A O 1
ATOM 952 N N . ALA A 1 123 ? -1.135 -11.469 16.421 1.00 97.94 123 ALA A N 1
ATOM 953 C CA . ALA A 1 123 ? 0.069 -12.226 16.111 1.00 97.94 123 ALA A CA 1
ATOM 954 C C . ALA A 1 123 ? 0.183 -12.396 14.593 1.00 97.94 123 ALA A C 1
ATOM 956 O O . ALA A 1 123 ? -0.768 -12.830 13.948 1.00 97.94 123 ALA A O 1
ATOM 957 N N . ILE A 1 124 ? 1.340 -12.063 14.019 1.00 98.50 124 ILE A N 1
ATOM 958 C CA . ILE A 1 124 ? 1.613 -12.325 12.602 1.00 98.50 124 ILE A CA 1
ATOM 959 C C . ILE A 1 124 ? 1.955 -13.807 12.458 1.00 98.50 124 ILE A C 1
ATOM 961 O O . ILE A 1 124 ? 2.891 -14.287 13.095 1.00 98.50 124 ILE A O 1
ATOM 965 N N . LEU A 1 125 ? 1.188 -14.519 11.635 1.00 98.00 125 LEU A N 1
ATOM 966 C CA . LEU A 1 125 ? 1.417 -15.931 11.329 1.00 98.00 125 LEU A CA 1
ATOM 967 C C . LEU A 1 125 ? 2.321 -16.077 10.107 1.00 98.00 125 LEU A C 1
ATOM 969 O O . LEU A 1 125 ? 3.190 -16.944 10.076 1.00 98.00 125 LEU A O 1
ATOM 973 N N . GLU A 1 126 ? 2.123 -15.217 9.106 1.00 97.62 126 GLU A N 1
ATOM 974 C CA . GLU A 1 126 ? 2.797 -15.327 7.818 1.00 97.62 126 GLU A CA 1
ATOM 975 C C . GLU A 1 126 ? 2.874 -13.980 7.090 1.00 97.62 126 GLU A C 1
ATOM 977 O O . GLU A 1 126 ? 1.976 -13.144 7.201 1.00 97.62 126 GLU A O 1
ATOM 982 N N . PHE A 1 127 ? 3.951 -13.792 6.323 1.00 97.31 127 PHE A N 1
ATOM 983 C CA . PHE A 1 127 ? 4.099 -12.694 5.369 1.00 97.31 127 PHE A CA 1
ATOM 984 C C . PHE A 1 127 ? 3.885 -13.231 3.958 1.00 97.31 127 PHE A C 1
ATOM 986 O O . PHE A 1 127 ? 4.786 -13.877 3.420 1.00 97.31 127 PHE A O 1
ATOM 993 N N . ASN A 1 128 ? 2.753 -12.888 3.349 1.00 94.88 128 ASN A N 1
ATOM 994 C CA . ASN A 1 128 ? 2.495 -13.177 1.940 1.00 94.88 128 ASN A CA 1
ATOM 995 C C . ASN A 1 128 ? 3.374 -12.272 1.063 1.00 94.88 128 ASN A C 1
ATOM 997 O O . ASN A 1 128 ? 4.006 -12.736 0.118 1.00 94.88 128 ASN A O 1
ATOM 1001 N N . TRP A 1 129 ? 3.488 -10.991 1.442 1.00 96.75 129 TRP A N 1
ATOM 1002 C CA . TRP A 1 129 ? 4.321 -9.993 0.763 1.00 96.75 129 TRP A CA 1
ATOM 1003 C C . TRP A 1 129 ? 4.982 -9.037 1.767 1.00 96.75 129 TRP A C 1
ATOM 1005 O O . TRP A 1 129 ? 4.391 -8.751 2.813 1.00 96.75 129 TRP A O 1
ATOM 1015 N N . PRO A 1 130 ? 6.206 -8.539 1.498 1.00 98.00 130 PRO A N 1
ATOM 1016 C CA . PRO A 1 130 ? 6.888 -7.610 2.392 1.00 98.00 130 PRO A CA 1
ATOM 1017 C C . PRO A 1 130 ? 6.289 -6.202 2.312 1.00 98.00 130 PRO A C 1
ATOM 1019 O O . PRO A 1 130 ? 5.651 -5.821 1.335 1.00 98.00 130 PRO A O 1
ATOM 1022 N N . CYS A 1 131 ? 6.564 -5.407 3.338 1.00 98.44 131 CYS A N 1
ATOM 1023 C CA . CYS A 1 131 ? 6.332 -3.970 3.330 1.00 98.44 131 CYS A CA 1
ATOM 1024 C C . CYS A 1 131 ?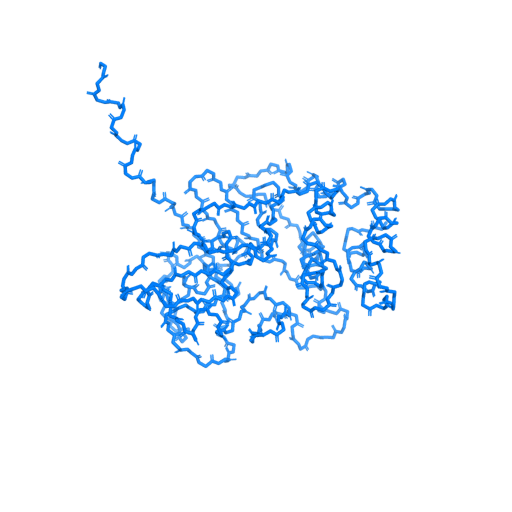 7.398 -3.300 2.456 1.00 98.44 131 CYS A C 1
ATOM 1026 O O . CYS A 1 131 ? 8.569 -3.649 2.563 1.00 98.44 131 CYS A O 1
ATOM 1028 N N . VAL A 1 132 ? 7.030 -2.309 1.647 1.00 98.75 132 VAL A N 1
ATOM 1029 C CA . VAL A 1 132 ? 7.951 -1.558 0.787 1.00 98.75 132 VAL A CA 1
ATOM 1030 C C . VAL A 1 132 ? 8.003 -0.101 1.227 1.00 98.75 132 VAL A C 1
ATOM 1032 O O . VAL A 1 132 ? 6.982 0.586 1.245 1.00 98.75 132 VAL A O 1
ATOM 1035 N N . MET A 1 133 ? 9.205 0.362 1.569 1.00 98.69 133 MET A N 1
ATOM 1036 C CA . MET A 1 133 ? 9.478 1.732 2.005 1.00 98.69 133 MET A CA 1
ATOM 1037 C C . MET A 1 133 ? 10.381 2.460 1.008 1.00 98.69 133 MET A C 1
ATOM 1039 O O . MET A 1 133 ? 11.427 1.933 0.621 1.00 98.69 133 MET A O 1
ATOM 1043 N N . LEU A 1 134 ? 10.035 3.704 0.677 1.00 98.38 134 LEU A N 1
ATOM 1044 C CA . LEU A 1 134 ? 10.896 4.648 -0.032 1.00 98.38 134 LEU A CA 1
ATOM 1045 C C . LEU A 1 134 ? 11.420 5.687 0.964 1.00 98.38 134 LEU A C 1
ATOM 1047 O O . LEU A 1 134 ? 10.713 6.618 1.352 1.00 98.38 134 LEU A O 1
ATOM 1051 N N . GLY A 1 135 ? 12.650 5.492 1.444 1.00 96.69 135 GLY A N 1
ATOM 1052 C CA . GLY A 1 135 ? 13.148 6.239 2.600 1.00 96.69 135 GLY A CA 1
ATOM 1053 C C . GLY A 1 135 ? 12.254 5.989 3.820 1.00 96.69 135 GLY A C 1
ATOM 1054 O O . GLY A 1 135 ? 12.189 4.865 4.318 1.00 96.69 135 GLY A O 1
ATOM 1055 N N . ASN A 1 136 ? 11.553 7.031 4.270 1.00 96.81 136 ASN A N 1
ATOM 1056 C CA . ASN A 1 136 ? 10.594 6.973 5.380 1.00 96.81 136 ASN A CA 1
ATOM 1057 C C . ASN A 1 136 ? 9.123 6.898 4.926 1.00 96.81 136 ASN A C 1
ATOM 1059 O O . ASN A 1 136 ? 8.238 6.816 5.778 1.00 96.81 136 ASN A O 1
ATOM 1063 N N . MET A 1 137 ? 8.854 6.936 3.617 1.00 98.44 137 MET A N 1
ATOM 1064 C CA . MET A 1 137 ? 7.507 6.883 3.047 1.00 98.44 137 MET A CA 1
ATOM 1065 C C . MET A 1 137 ? 7.075 5.436 2.786 1.00 98.44 137 MET A C 1
ATOM 1067 O O . MET A 1 137 ? 7.838 4.651 2.221 1.00 98.44 137 MET A O 1
ATOM 1071 N N . MET A 1 138 ? 5.849 5.090 3.165 1.00 98.25 138 MET A N 1
ATOM 1072 C CA . MET A 1 138 ? 5.215 3.816 2.828 1.00 98.25 138 MET A CA 1
ATOM 1073 C C . MET A 1 138 ? 4.805 3.806 1.356 1.00 98.25 138 MET A C 1
ATOM 1075 O O . MET A 1 138 ? 4.017 4.651 0.939 1.00 98.25 138 MET A O 1
ATOM 1079 N N . VAL A 1 139 ? 5.292 2.832 0.585 1.00 98.25 139 VAL A N 1
ATOM 1080 C CA . VAL A 1 139 ? 4.858 2.616 -0.807 1.00 98.25 139 VAL A CA 1
ATOM 1081 C C . VAL A 1 139 ? 3.830 1.493 -0.889 1.00 98.25 139 VAL A C 1
ATOM 1083 O O . VAL A 1 139 ? 2.838 1.607 -1.603 1.00 98.25 139 VAL A O 1
ATOM 1086 N N . SER A 1 140 ? 4.050 0.402 -0.153 1.00 97.38 140 SER A N 1
ATOM 1087 C CA . SER A 1 140 ? 3.117 -0.724 -0.089 1.00 97.38 140 SER A CA 1
ATOM 1088 C C . SER A 1 140 ? 3.225 -1.433 1.255 1.00 97.38 140 SER A C 1
ATOM 1090 O O . SER A 1 140 ? 4.326 -1.698 1.739 1.00 97.38 140 SER A O 1
ATOM 1092 N N . ARG A 1 141 ? 2.085 -1.741 1.875 1.00 97.81 141 ARG A N 1
ATOM 1093 C CA . ARG A 1 141 ? 2.044 -2.438 3.166 1.00 97.81 141 ARG A CA 1
ATOM 1094 C C . ARG A 1 141 ? 2.317 -3.926 2.981 1.00 97.81 141 ARG A C 1
ATOM 1096 O O . ARG A 1 141 ? 1.914 -4.519 1.984 1.00 97.81 141 ARG A O 1
ATOM 1103 N N . ALA A 1 142 ? 2.947 -4.540 3.978 1.00 97.94 142 ALA A N 1
ATOM 1104 C CA . ALA A 1 142 ? 3.090 -5.988 4.029 1.00 97.94 142 ALA A CA 1
ATOM 1105 C C . ALA A 1 142 ? 1.707 -6.641 4.077 1.00 97.94 142 ALA A C 1
ATOM 1107 O O . ALA A 1 142 ? 0.901 -6.298 4.941 1.00 97.94 142 ALA A O 1
ATOM 1108 N N . ARG A 1 143 ? 1.452 -7.614 3.201 1.00 96.25 143 ARG A N 1
ATOM 1109 C CA . ARG A 1 143 ? 0.242 -8.441 3.275 1.00 96.25 143 ARG A CA 1
ATOM 1110 C C . ARG A 1 143 ? 0.523 -9.619 4.187 1.00 96.25 143 ARG A C 1
ATOM 1112 O O . ARG A 1 143 ? 1.440 -10.400 3.919 1.00 96.25 143 ARG A O 1
ATOM 1119 N N . VAL A 1 144 ? -0.226 -9.707 5.278 1.00 97.75 144 VAL A N 1
ATOM 1120 C CA . VAL A 1 144 ? 0.017 -10.686 6.339 1.00 97.75 144 VAL A CA 1
ATOM 1121 C C . VAL A 1 144 ? -1.225 -11.495 6.661 1.00 97.75 144 VAL A C 1
ATOM 1123 O O . VAL A 1 144 ? -2.338 -10.965 6.699 1.00 97.75 144 VAL A O 1
ATOM 1126 N N . ARG A 1 145 ? -1.000 -12.772 6.971 1.00 97.88 145 ARG A N 1
ATOM 1127 C CA . ARG A 1 145 ? -1.966 -13.606 7.681 1.00 97.88 145 ARG A CA 1
ATOM 1128 C C . ARG A 1 145 ? -1.718 -13.460 9.173 1.00 97.88 145 ARG A C 1
ATOM 1130 O O . ARG A 1 145 ? -0.570 -13.524 9.627 1.00 97.88 145 ARG A O 1
ATOM 1137 N N . VAL A 1 146 ? -2.777 -13.238 9.940 1.00 98.44 146 VAL A N 1
ATOM 1138 C CA . VAL A 1 146 ? -2.677 -12.952 11.377 1.00 98.44 146 VAL A CA 1
ATOM 1139 C C . VAL A 1 146 ? -3.612 -13.831 12.195 1.00 98.44 146 VAL A C 1
ATOM 1141 O O . VAL A 1 146 ? -4.604 -14.336 11.687 1.00 98.44 146 VAL A O 1
ATOM 1144 N N . SER A 1 147 ? -3.327 -13.975 13.486 1.00 98.19 147 SER A N 1
ATOM 1145 C CA . SER A 1 147 ? -4.307 -14.404 14.483 1.00 98.19 147 SER A CA 1
ATOM 1146 C C . SER A 1 147 ? -4.620 -13.236 15.409 1.00 98.19 147 SER A C 1
ATOM 1148 O O . SER A 1 147 ? -3.702 -12.542 15.850 1.00 98.19 147 SER A O 1
ATOM 1150 N N . ALA A 1 148 ? -5.897 -12.996 15.702 1.00 97.94 148 ALA A N 1
ATOM 1151 C CA . ALA A 1 148 ? -6.309 -11.948 16.634 1.00 97.94 148 ALA A CA 1
ATOM 1152 C C . ALA A 1 148 ? -7.673 -12.238 17.269 1.00 97.94 148 ALA A C 1
ATOM 1154 O O . ALA A 1 148 ? -8.489 -13.003 16.754 1.00 97.94 148 ALA A O 1
ATOM 1155 N N . GLY A 1 149 ? -7.929 -11.620 18.421 1.00 97.19 149 GLY A N 1
ATOM 1156 C CA . GLY A 1 149 ? -9.247 -11.633 19.043 1.00 97.19 149 GLY A CA 1
ATOM 1157 C C . GLY A 1 149 ? -10.228 -10.720 18.304 1.00 97.19 149 GLY A C 1
ATOM 1158 O O . GLY A 1 149 ? -9.835 -9.659 17.820 1.00 97.19 149 GLY A O 1
ATOM 1159 N N . ALA A 1 150 ? -11.514 -11.085 18.274 1.00 95.25 150 ALA A N 1
ATOM 1160 C CA . ALA A 1 150 ? -12.539 -10.353 17.523 1.00 95.25 150 ALA A CA 1
ATOM 1161 C C . ALA A 1 150 ? -12.783 -8.905 18.003 1.00 95.25 150 ALA A C 1
ATOM 1163 O O . ALA A 1 150 ? -13.335 -8.099 17.263 1.00 95.25 150 ALA A O 1
ATOM 1164 N N . GLN A 1 151 ? -12.370 -8.545 19.226 1.00 94.94 151 GLN A N 1
ATOM 1165 C CA . GLN A 1 151 ? -12.416 -7.158 19.718 1.00 94.94 151 GLN A CA 1
ATOM 1166 C C . GLN A 1 151 ? -11.233 -6.310 19.221 1.00 94.94 151 GLN A C 1
ATOM 1168 O O . GLN A 1 151 ? -11.262 -5.086 19.349 1.00 94.94 151 GLN A O 1
ATOM 1173 N N . VAL A 1 152 ? -10.192 -6.952 18.681 1.00 95.50 152 VAL A N 1
ATOM 1174 C CA . VAL A 1 152 ? -8.985 -6.309 18.146 1.00 95.50 152 VAL A CA 1
ATOM 1175 C C . VAL A 1 152 ? -9.068 -6.229 16.623 1.00 95.50 152 VAL A C 1
ATOM 1177 O O . VAL A 1 152 ? -9.005 -5.135 16.074 1.00 95.50 152 VAL A O 1
ATOM 1180 N N . LEU A 1 153 ? -9.258 -7.373 15.959 1.00 96.81 153 LEU A N 1
ATOM 1181 C CA . LEU A 1 153 ? -9.539 -7.496 14.528 1.00 96.81 153 LEU A CA 1
ATOM 1182 C C . LEU A 1 153 ? -10.641 -8.549 14.368 1.00 96.81 153 LEU A C 1
ATOM 1184 O O . LEU A 1 153 ? -10.444 -9.704 14.743 1.00 96.81 153 LEU A O 1
ATOM 1188 N N . ALA A 1 154 ? -11.804 -8.163 13.853 1.00 95.31 154 ALA A N 1
ATOM 1189 C CA . ALA A 1 154 ? -12.946 -9.053 13.691 1.00 95.31 154 ALA A CA 1
ATOM 1190 C C . ALA A 1 154 ? -12.839 -9.853 12.375 1.00 95.31 154 ALA A C 1
ATOM 1192 O O . ALA A 1 154 ? -12.809 -9.236 11.303 1.00 95.31 154 ALA A O 1
ATOM 1193 N N . PRO A 1 155 ? -12.806 -11.202 12.417 1.00 93.56 155 PRO A N 1
ATOM 1194 C CA . PRO A 1 155 ? -12.867 -12.026 11.209 1.00 93.56 155 PRO A CA 1
ATOM 1195 C C . PRO A 1 155 ? -14.130 -11.765 10.386 1.00 93.56 155 PRO A C 1
ATOM 1197 O O . PRO A 1 155 ? -15.209 -11.571 10.948 1.00 93.56 155 PRO A O 1
ATOM 1200 N N . GLY A 1 156 ? -14.002 -11.740 9.060 1.00 92.94 156 GLY A N 1
ATOM 1201 C CA . GLY A 1 156 ? -15.078 -11.364 8.141 1.00 92.94 156 GLY A CA 1
ATOM 1202 C C . GLY A 1 156 ? -15.329 -9.854 8.055 1.00 92.94 156 GLY A C 1
ATOM 1203 O O . GLY A 1 156 ? -16.168 -9.423 7.267 1.00 92.94 156 GLY A O 1
ATOM 1204 N N . ILE A 1 157 ? -14.613 -9.041 8.839 1.00 95.06 157 ILE A N 1
ATOM 1205 C CA . ILE A 1 157 ? -14.598 -7.577 8.725 1.00 95.06 157 ILE A CA 1
ATOM 1206 C C . ILE A 1 157 ? -13.190 -7.126 8.334 1.00 95.06 157 ILE A C 1
ATOM 1208 O O . ILE A 1 157 ? -13.024 -6.507 7.285 1.00 95.06 157 ILE A O 1
ATOM 1212 N N . ALA A 1 158 ? -12.169 -7.466 9.123 1.00 95.44 158 ALA A N 1
ATOM 1213 C CA . ALA A 1 158 ? -10.796 -6.994 8.922 1.00 95.44 158 ALA A CA 1
ATOM 1214 C C . ALA A 1 158 ? -10.136 -7.481 7.620 1.00 95.44 158 ALA A C 1
ATOM 1216 O O . ALA A 1 158 ? -9.267 -6.795 7.080 1.00 95.44 158 ALA A O 1
ATOM 1217 N N . ASP A 1 159 ? -10.566 -8.631 7.111 1.00 95.12 159 ASP A N 1
ATOM 1218 C CA . ASP A 1 159 ? -10.097 -9.299 5.894 1.00 95.12 159 ASP A CA 1
ATOM 1219 C C . ASP A 1 159 ? -11.073 -9.166 4.708 1.00 95.12 159 ASP A C 1
ATOM 1221 O O . ASP A 1 159 ? -10.700 -9.469 3.579 1.00 95.12 159 ASP A O 1
ATOM 1225 N N . ALA A 1 160 ? -12.294 -8.656 4.922 1.00 94.62 160 ALA A N 1
ATOM 1226 C CA . ALA A 1 160 ? -13.333 -8.592 3.882 1.00 94.62 160 ALA A CA 1
ATOM 1227 C C . ALA A 1 160 ? -13.929 -7.192 3.631 1.00 94.62 160 ALA A C 1
ATOM 1229 O O . ALA A 1 160 ? -14.535 -6.967 2.584 1.00 94.62 160 ALA A O 1
ATOM 1230 N N . SER A 1 161 ? -13.755 -6.224 4.540 1.00 95.12 161 SER A N 1
ATOM 1231 C CA . SER A 1 161 ? -14.266 -4.850 4.358 1.00 95.12 161 SER A CA 1
ATOM 1232 C C . SER A 1 161 ? -13.594 -4.143 3.184 1.00 95.12 161 SER A C 1
ATOM 1234 O O . SER A 1 161 ? -12.454 -4.459 2.863 1.00 95.12 161 SER A O 1
ATOM 1236 N N . THR A 1 162 ? -14.237 -3.140 2.585 1.00 95.56 162 THR A N 1
ATOM 1237 C CA . THR A 1 162 ? -13.652 -2.383 1.463 1.00 95.56 162 THR A CA 1
ATOM 1238 C C . THR A 1 162 ? -12.278 -1.806 1.814 1.00 95.56 162 THR A C 1
ATOM 1240 O O . THR A 1 162 ? -12.132 -1.153 2.848 1.00 95.56 162 THR A O 1
ATOM 1243 N N . LEU A 1 163 ? -11.286 -2.042 0.951 1.00 95.19 163 LEU A N 1
ATOM 1244 C CA . LEU A 1 163 ? -9.978 -1.390 1.007 1.00 95.19 163 LEU A CA 1
ATOM 1245 C C . LEU A 1 163 ? -9.999 -0.074 0.233 1.00 95.19 163 LEU A C 1
ATOM 1247 O O . LEU A 1 163 ? -10.181 -0.068 -0.980 1.00 95.19 163 LEU A O 1
ATOM 1251 N N . TYR A 1 164 ? -9.774 1.025 0.936 1.00 95.62 164 TYR A N 1
ATOM 1252 C CA . TYR A 1 164 ? -9.674 2.371 0.382 1.00 95.62 164 TYR A CA 1
ATOM 1253 C C . TYR A 1 164 ? -8.252 2.665 -0.125 1.00 95.62 164 TYR A C 1
ATOM 1255 O O . TYR A 1 164 ? -7.285 2.022 0.307 1.00 95.62 164 TYR A O 1
ATOM 1263 N N . TRP A 1 165 ? -8.111 3.652 -1.019 1.00 95.12 165 TRP A N 1
ATOM 1264 C CA . TRP A 1 165 ? -6.844 4.001 -1.695 1.00 95.12 165 TRP A CA 1
ATOM 1265 C C . TRP A 1 165 ? -6.177 2.793 -2.369 1.00 95.12 165 TRP A C 1
ATOM 1267 O O . TRP A 1 165 ? -4.959 2.617 -2.292 1.00 95.12 165 TRP A O 1
ATOM 1277 N N . THR A 1 166 ? -6.987 1.885 -2.912 1.00 94.00 166 THR A N 1
ATOM 1278 C CA . THR A 1 166 ? -6.512 0.614 -3.457 1.00 94.00 166 THR A CA 1
ATOM 1279 C C . THR A 1 166 ? -7.179 0.367 -4.796 1.00 94.00 166 THR A C 1
ATOM 1281 O O . THR A 1 166 ? -8.380 0.121 -4.854 1.00 94.00 166 THR A O 1
ATOM 1284 N N . PHE A 1 167 ? -6.404 0.403 -5.881 1.00 92.31 167 PHE A N 1
ATOM 1285 C CA . PHE A 1 167 ? -6.953 0.248 -7.229 1.00 92.31 167 PHE A CA 1
ATOM 1286 C C . PHE A 1 167 ? -7.576 -1.135 -7.459 1.00 92.31 167 PHE A C 1
ATOM 1288 O O . PHE A 1 167 ? -8.614 -1.240 -8.109 1.00 92.31 167 PHE A O 1
ATOM 1295 N N . TRP A 1 168 ? -6.937 -2.202 -6.965 1.00 90.31 168 TRP A N 1
ATOM 1296 C CA . TRP A 1 168 ? -7.440 -3.561 -7.154 1.00 90.31 168 TRP A CA 1
ATOM 1297 C C . TRP A 1 168 ? -6.918 -4.556 -6.113 1.00 90.31 168 TRP A C 1
ATOM 1299 O O . TRP A 1 168 ? -5.729 -4.591 -5.788 1.00 90.31 168 TRP A O 1
ATOM 1309 N N . ARG A 1 169 ? -7.809 -5.437 -5.641 1.00 89.81 169 ARG A N 1
ATOM 1310 C CA . ARG A 1 169 ? -7.504 -6.634 -4.841 1.00 89.81 169 ARG A CA 1
ATOM 1311 C C . ARG A 1 169 ? -8.441 -7.771 -5.253 1.00 89.81 169 ARG A C 1
ATOM 1313 O O . ARG A 1 169 ? -9.651 -7.588 -5.281 1.00 89.81 169 ARG A O 1
ATOM 1320 N N . LYS A 1 170 ? -7.898 -8.962 -5.537 1.00 82.12 170 LYS A N 1
ATOM 1321 C CA . LYS A 1 170 ? -8.679 -10.110 -6.047 1.00 82.12 170 LYS A CA 1
ATOM 1322 C C . LYS A 1 170 ? -9.806 -10.567 -5.118 1.00 82.12 170 LYS A C 1
ATOM 1324 O O . LYS A 1 170 ? -10.900 -10.858 -5.583 1.00 82.12 170 LYS A O 1
ATOM 1329 N N . ASN A 1 171 ? -9.514 -10.662 -3.824 1.00 83.06 171 ASN A N 1
ATOM 1330 C CA . ASN A 1 171 ? -10.384 -11.328 -2.849 1.00 83.06 171 ASN A CA 1
ATOM 1331 C C . ASN A 1 171 ? -11.096 -10.337 -1.924 1.00 83.06 171 ASN A C 1
ATOM 1333 O O . ASN A 1 171 ? -11.623 -10.736 -0.891 1.00 83.06 171 ASN A O 1
ATOM 1337 N N . ARG A 1 172 ? -11.073 -9.042 -2.259 1.00 89.50 172 ARG A N 1
ATOM 1338 C CA . ARG A 1 172 ? -11.546 -7.998 -1.359 1.00 89.50 172 ARG A CA 1
ATOM 1339 C C . ARG A 1 172 ? -12.122 -6.812 -2.133 1.00 89.50 172 ARG A C 1
ATOM 1341 O O . ARG A 1 172 ? -11.476 -6.353 -3.083 1.00 89.50 172 ARG A O 1
ATOM 1348 N N . PRO A 1 173 ? -13.304 -6.294 -1.747 1.00 93.12 173 PRO A N 1
ATOM 1349 C CA . PRO A 1 173 ? -13.809 -5.055 -2.318 1.00 93.12 173 PRO A CA 1
ATOM 1350 C C . PRO A 1 173 ? -12.791 -3.936 -2.106 1.00 93.12 173 PRO A C 1
ATOM 1352 O O . PRO A 1 173 ? -12.080 -3.896 -1.100 1.00 93.12 173 PRO A O 1
ATOM 1355 N N . ASN A 1 174 ? -12.701 -3.042 -3.078 1.00 93.75 174 ASN A N 1
ATOM 1356 C CA . ASN A 1 174 ? -11.728 -1.965 -3.096 1.00 93.75 174 ASN A CA 1
ATOM 1357 C C . ASN A 1 174 ? -12.379 -0.688 -3.636 1.00 93.75 174 ASN A C 1
ATOM 1359 O O . ASN A 1 174 ? -13.320 -0.759 -4.424 1.00 93.75 174 ASN A O 1
ATOM 1363 N N . GLN A 1 175 ? -11.909 0.456 -3.151 1.00 94.12 175 GLN A N 1
ATOM 1364 C CA . GLN A 1 175 ? -12.318 1.789 -3.571 1.00 94.12 175 GLN A CA 1
ATOM 1365 C C . GLN A 1 175 ? -11.028 2.580 -3.794 1.00 94.12 175 GLN A C 1
ATOM 1367 O O . GLN A 1 175 ? -10.171 2.675 -2.907 1.00 94.12 175 GLN A O 1
ATOM 1372 N N . ASP A 1 176 ? -10.891 3.137 -4.989 1.00 94.31 176 ASP A N 1
ATOM 1373 C CA . ASP A 1 176 ? -9.870 4.118 -5.294 1.00 94.31 176 ASP A CA 1
ATOM 1374 C C . ASP A 1 176 ? -10.453 5.316 -6.051 1.00 94.31 176 ASP A C 1
ATOM 1376 O O . ASP A 1 176 ? -11.362 5.168 -6.867 1.00 94.31 176 ASP A O 1
ATOM 1380 N N . LEU A 1 177 ? -9.881 6.506 -5.842 1.00 93.12 177 LEU A N 1
ATOM 1381 C CA . LEU A 1 177 ? -10.321 7.729 -6.523 1.00 93.12 177 LEU A CA 1
ATOM 1382 C C . LEU A 1 177 ? -10.200 7.656 -8.047 1.00 93.12 177 LEU A C 1
ATOM 1384 O O . LEU A 1 177 ? -10.827 8.455 -8.733 1.00 93.12 177 LEU A O 1
ATOM 1388 N N . SER A 1 178 ? -9.397 6.738 -8.585 1.00 93.31 178 SER A N 1
ATOM 1389 C CA . SER A 1 178 ? -9.294 6.497 -10.024 1.00 93.31 178 SER A CA 1
ATOM 1390 C C . SER A 1 178 ? -10.473 5.710 -10.615 1.00 93.31 178 SER A C 1
ATOM 1392 O O . SER A 1 178 ? -10.666 5.717 -11.834 1.00 93.31 178 SER A O 1
ATOM 1394 N N . HIS A 1 179 ? -11.279 5.029 -9.792 1.00 90.75 179 HIS A N 1
ATOM 1395 C CA . HIS A 1 179 ? -12.421 4.255 -10.273 1.00 90.75 179 HIS A CA 1
ATOM 1396 C C . HIS A 1 179 ? -13.471 5.176 -10.907 1.00 90.75 179 HIS A C 1
ATOM 1398 O O . HIS A 1 179 ? -13.805 6.232 -10.378 1.00 90.75 179 HIS A O 1
ATOM 1404 N N . GLY A 1 180 ? -13.994 4.780 -12.070 1.00 85.56 180 GLY A N 1
ATOM 1405 C CA . GLY A 1 180 ? -14.962 5.578 -12.835 1.00 85.56 180 GLY A CA 1
ATOM 1406 C C . GLY A 1 180 ? -14.345 6.649 -13.745 1.00 85.56 180 GLY A C 1
ATOM 1407 O O . GLY A 1 180 ? -15.071 7.266 -14.525 1.00 85.56 180 GLY A O 1
ATOM 1408 N N . TRP A 1 181 ? -13.023 6.840 -13.713 1.00 84.50 181 TRP A N 1
ATOM 1409 C CA . TRP A 1 181 ? -12.320 7.723 -14.644 1.00 84.50 181 TRP A CA 1
ATOM 1410 C C . TRP A 1 181 ? -11.958 7.006 -15.950 1.00 84.50 181 TRP A C 1
ATOM 1412 O O . TRP A 1 181 ? -11.838 5.784 -16.011 1.00 84.50 181 TRP A O 1
ATOM 1422 N N . GLY A 1 182 ? -11.759 7.782 -17.022 1.00 83.81 182 GLY A N 1
ATOM 1423 C CA . GLY A 1 182 ? -11.255 7.254 -18.293 1.00 83.81 182 GLY A CA 1
ATOM 1424 C C . GLY A 1 182 ? -9.841 6.668 -18.165 1.00 83.81 182 GLY A C 1
ATOM 1425 O O . GLY A 1 182 ? -9.076 7.066 -17.286 1.00 83.81 182 GLY A O 1
ATOM 1426 N N . SER A 1 183 ? -9.471 5.774 -19.090 1.00 77.94 183 SER A N 1
ATOM 1427 C CA . SER A 1 183 ? -8.228 4.978 -19.053 1.00 77.94 183 SER A CA 1
ATOM 1428 C C . SER A 1 183 ? -6.937 5.788 -18.895 1.00 77.94 183 SER A C 1
ATOM 1430 O O . SER A 1 183 ? -5.985 5.286 -18.305 1.00 77.94 183 SER A O 1
ATOM 1432 N N . ASN A 1 184 ? -6.909 7.033 -19.378 1.00 79.31 184 ASN A N 1
ATOM 1433 C CA . ASN A 1 184 ? -5.775 7.944 -19.203 1.00 79.31 184 ASN A CA 1
ATOM 1434 C C . ASN A 1 184 ? -5.896 8.791 -17.929 1.00 79.31 184 ASN A C 1
ATOM 1436 O O . ASN A 1 184 ? -4.911 8.998 -17.226 1.00 79.31 184 ASN A O 1
ATOM 1440 N N . SER A 1 185 ? -7.098 9.266 -17.602 1.00 87.06 185 SER A N 1
ATOM 1441 C CA . SER A 1 185 ? -7.323 10.144 -16.448 1.00 87.06 185 SER A CA 1
ATOM 1442 C C . SER A 1 185 ? -7.135 9.423 -15.112 1.00 87.06 185 SER A C 1
ATOM 1444 O O . SER A 1 185 ? -6.674 10.042 -14.161 1.00 87.06 185 SER A O 1
ATOM 1446 N N . GLN A 1 186 ? -7.408 8.115 -15.058 1.00 92.50 186 GLN A N 1
ATOM 1447 C CA . GLN A 1 186 ? -7.195 7.282 -13.867 1.00 92.50 186 GLN A CA 1
ATOM 1448 C C . GLN A 1 186 ? -5.727 7.247 -13.392 1.00 92.50 186 GLN A C 1
ATOM 1450 O O . GLN A 1 186 ? -5.457 6.898 -12.251 1.00 92.50 186 GLN A O 1
ATOM 1455 N N . TRP A 1 187 ? -4.757 7.565 -14.259 1.00 93.62 187 TRP A N 1
ATOM 1456 C CA . TRP A 1 187 ? -3.330 7.596 -13.908 1.00 93.62 187 TRP A CA 1
ATOM 1457 C C . TRP A 1 187 ? -2.886 8.924 -13.293 1.00 93.62 187 TRP A C 1
ATOM 1459 O O . TRP A 1 187 ? -1.744 9.028 -12.857 1.00 93.62 187 TRP A O 1
ATOM 1469 N N . ARG A 1 188 ? -3.774 9.924 -13.258 1.00 93.75 188 ARG A N 1
ATOM 1470 C CA . ARG A 1 188 ? -3.562 11.223 -12.602 1.00 93.75 188 ARG A CA 1
ATOM 1471 C C . ARG A 1 188 ? -4.239 11.294 -11.233 1.00 93.75 188 ARG A C 1
ATOM 1473 O O . ARG A 1 188 ? -4.637 12.360 -10.767 1.00 93.75 188 ARG A O 1
ATOM 1480 N N . THR A 1 189 ? -4.402 10.141 -10.599 1.00 95.06 189 THR A N 1
ATOM 1481 C CA . THR A 1 189 ? -4.865 10.040 -9.219 1.00 95.06 189 THR A CA 1
ATOM 1482 C C . THR A 1 189 ? -3.696 10.305 -8.279 1.00 95.06 189 THR A C 1
ATOM 1484 O O . THR A 1 189 ? -2.587 9.821 -8.500 1.00 95.06 189 THR A O 1
ATOM 1487 N N . ALA A 1 190 ? -3.935 11.106 -7.241 1.00 95.69 190 ALA A N 1
ATOM 1488 C CA . ALA A 1 190 ? -2.918 11.419 -6.247 1.00 95.69 190 ALA A CA 1
ATOM 1489 C C . ALA A 1 190 ? -2.535 10.168 -5.442 1.00 95.69 190 ALA A C 1
ATOM 1491 O O . ALA A 1 190 ? -3.399 9.404 -5.004 1.00 95.69 190 ALA A O 1
ATOM 1492 N N . PHE A 1 191 ? -1.238 9.982 -5.207 1.00 97.44 191 PHE A N 1
ATOM 1493 C CA . PHE A 1 191 ? -0.747 8.921 -4.342 1.00 97.44 191 PHE A CA 1
ATOM 1494 C C . PHE A 1 191 ? -0.961 9.278 -2.871 1.00 97.44 191 PHE A C 1
ATOM 1496 O O . PHE A 1 191 ? -0.555 10.343 -2.405 1.00 97.44 191 PHE A O 1
ATOM 1503 N N . ARG A 1 192 ? -1.543 8.351 -2.106 1.00 97.50 192 ARG A N 1
ATOM 1504 C CA . ARG A 1 192 ? -1.627 8.487 -0.653 1.00 97.50 192 ARG A CA 1
ATOM 1505 C C . ARG A 1 192 ? -0.242 8.315 -0.032 1.00 97.50 192 ARG A C 1
ATOM 1507 O O . ARG A 1 192 ? 0.338 7.234 -0.085 1.00 97.50 192 ARG A O 1
ATOM 1514 N N . ARG A 1 193 ? 0.234 9.349 0.656 1.00 98.00 193 ARG A N 1
ATOM 1515 C CA . ARG A 1 193 ? 1.535 9.338 1.330 1.00 98.00 193 ARG A CA 1
ATOM 1516 C C . ARG A 1 193 ? 1.407 9.127 2.837 1.00 98.00 193 ARG A C 1
ATOM 1518 O O . ARG A 1 193 ? 0.893 9.987 3.552 1.00 98.00 193 ARG A O 1
ATOM 1525 N N . ASP A 1 194 ? 1.946 8.010 3.319 1.00 98.44 194 ASP A N 1
ATOM 1526 C CA . ASP A 1 194 ? 2.112 7.716 4.746 1.00 98.44 194 ASP A CA 1
ATOM 1527 C C . ASP A 1 194 ? 3.615 7.721 5.103 1.00 98.44 194 ASP A C 1
ATOM 1529 O O . ASP A 1 194 ? 4.431 7.221 4.329 1.00 98.44 194 ASP A O 1
ATOM 1533 N N . PHE A 1 195 ? 4.008 8.253 6.266 1.00 98.12 195 PHE A N 1
ATOM 1534 C CA . PHE A 1 195 ? 5.410 8.353 6.704 1.00 98.12 195 PHE A CA 1
ATOM 1535 C C . PHE A 1 195 ? 5.646 7.797 8.109 1.00 98.12 195 PHE A C 1
ATOM 1537 O O . PHE A 1 195 ? 4.860 8.042 9.021 1.00 98.12 195 PHE A O 1
ATOM 1544 N N . ALA A 1 196 ? 6.782 7.124 8.303 1.00 96.88 196 ALA A N 1
ATOM 1545 C CA . ALA A 1 196 ? 7.291 6.730 9.614 1.00 96.88 196 ALA A CA 1
ATOM 1546 C C . ALA A 1 196 ? 8.543 7.537 9.965 1.00 96.88 196 ALA A C 1
ATOM 1548 O O . ALA A 1 196 ? 9.595 7.358 9.352 1.00 96.88 196 ALA A O 1
ATOM 1549 N N . LEU A 1 197 ? 8.443 8.405 10.972 1.00 94.69 197 LEU A N 1
ATOM 1550 C CA . LEU A 1 197 ? 9.537 9.255 11.443 1.00 94.69 197 LEU A CA 1
ATOM 1551 C C . LEU A 1 197 ? 9.754 9.025 12.940 1.00 94.69 197 LEU A C 1
ATOM 1553 O O . LEU A 1 197 ? 8.987 9.499 13.777 1.00 94.69 197 LEU A O 1
ATOM 1557 N N . GLY A 1 198 ? 10.806 8.276 13.280 1.00 91.94 198 GLY A N 1
ATOM 1558 C CA . GLY A 1 198 ? 11.068 7.870 14.661 1.00 91.94 198 GLY A CA 1
ATOM 1559 C C . GLY A 1 198 ? 9.896 7.072 15.239 1.00 91.94 198 GLY A C 1
ATOM 1560 O O . GLY A 1 198 ? 9.501 6.050 14.681 1.00 91.94 198 GLY A O 1
ATOM 1561 N N . ASP A 1 199 ? 9.329 7.567 16.338 1.00 92.56 199 ASP A N 1
ATOM 1562 C CA . ASP A 1 199 ? 8.158 6.980 17.001 1.00 92.56 199 ASP A CA 1
ATOM 1563 C C . ASP A 1 199 ? 6.827 7.591 16.525 1.00 92.56 199 ASP A C 1
ATOM 1565 O O . ASP A 1 199 ? 5.805 7.427 17.182 1.00 92.56 199 ASP A O 1
ATOM 1569 N N . THR A 1 200 ? 6.802 8.314 15.403 1.00 96.12 200 THR A N 1
ATOM 1570 C CA . THR A 1 200 ? 5.583 8.933 14.862 1.00 96.12 200 THR A CA 1
ATOM 1571 C C . THR A 1 200 ? 5.220 8.358 13.496 1.00 96.12 200 THR A C 1
ATOM 1573 O O . THR A 1 200 ? 6.068 8.279 12.604 1.00 96.12 200 THR A O 1
ATOM 1576 N N . TYR A 1 201 ? 3.947 8.004 13.320 1.00 97.38 201 TYR A N 1
ATOM 1577 C CA . TYR A 1 201 ? 3.359 7.683 12.024 1.00 97.38 201 TYR A CA 1
ATOM 1578 C C . TYR A 1 201 ? 2.470 8.829 11.557 1.00 97.38 201 TYR A C 1
ATOM 1580 O O . TYR A 1 201 ? 1.640 9.337 12.307 1.00 97.38 201 TYR A O 1
ATOM 1588 N N . TYR A 1 202 ? 2.644 9.221 10.305 1.00 97.81 202 TYR A N 1
ATOM 1589 C CA . TYR A 1 202 ? 1.817 10.204 9.628 1.00 97.81 202 TYR A CA 1
ATOM 1590 C C . TYR A 1 202 ? 1.040 9.482 8.536 1.00 97.81 202 TYR A C 1
ATOM 1592 O O . TYR A 1 202 ? 1.647 8.820 7.696 1.00 97.81 202 TYR A O 1
ATOM 1600 N N . TYR A 1 203 ? -0.281 9.601 8.545 1.00 98.12 203 TYR A N 1
ATOM 1601 C CA . TYR A 1 203 ? -1.158 8.963 7.570 1.00 98.12 203 TYR A CA 1
ATOM 1602 C C . TYR A 1 203 ? -1.785 10.015 6.656 1.00 98.12 203 TYR A C 1
ATOM 1604 O O . TYR A 1 203 ? -2.296 11.021 7.153 1.00 98.12 203 TYR A O 1
ATOM 1612 N N . ASN A 1 204 ? -1.753 9.752 5.346 1.00 97.69 204 ASN A N 1
ATOM 1613 C CA . ASN A 1 204 ? -2.289 10.586 4.269 1.00 97.69 204 ASN A CA 1
ATOM 1614 C C . ASN A 1 204 ? -1.923 12.068 4.426 1.00 97.69 204 ASN A C 1
ATOM 1616 O O . ASN A 1 204 ? -2.776 12.929 4.607 1.00 97.69 204 ASN A O 1
ATOM 1620 N N . VAL A 1 205 ? -0.627 12.369 4.410 1.00 97.00 205 VAL A N 1
ATOM 1621 C CA . VAL A 1 205 ? -0.077 13.685 4.795 1.00 97.00 205 VAL A CA 1
ATOM 1622 C C . VAL A 1 205 ? -0.601 14.860 3.963 1.00 97.00 205 VAL A C 1
ATOM 1624 O O . VAL A 1 205 ? -0.621 15.988 4.456 1.00 97.00 205 VAL A O 1
ATOM 1627 N N . ASP A 1 206 ? -1.055 14.580 2.740 1.00 96.00 206 ASP A N 1
ATOM 1628 C CA . ASP A 1 206 ? -1.649 15.548 1.810 1.00 96.00 206 ASP A CA 1
ATOM 1629 C C . ASP A 1 206 ? -3.150 15.772 2.039 1.00 96.00 206 ASP A C 1
ATOM 1631 O O . ASP A 1 206 ? -3.756 16.638 1.408 1.00 96.00 206 ASP A O 1
ATOM 1635 N N . GLY A 1 207 ? -3.751 15.025 2.969 1.00 94.88 207 GLY A N 1
ATOM 1636 C CA . GLY A 1 207 ? -5.111 15.248 3.429 1.00 94.88 207 GLY A CA 1
ATOM 1637 C C . GLY A 1 207 ? -5.288 16.667 3.976 1.00 94.88 207 GLY A C 1
ATOM 1638 O O . GLY A 1 207 ? -4.434 17.221 4.678 1.00 94.88 207 GLY A O 1
ATOM 1639 N N . LYS A 1 208 ? -6.427 17.271 3.648 1.00 93.12 208 LYS A N 1
ATOM 1640 C CA . LYS A 1 208 ? -6.787 18.646 4.017 1.00 93.12 208 LYS A CA 1
ATOM 1641 C C . LYS A 1 208 ? -7.354 18.748 5.434 1.00 93.12 208 LYS A C 1
ATOM 1643 O O . LYS A 1 208 ? -7.318 19.825 6.028 1.00 93.12 208 LYS A O 1
ATOM 1648 N N . LYS A 1 209 ? -7.886 17.649 5.969 1.00 92.88 209 LYS A N 1
ATOM 1649 C CA . LYS A 1 209 ? -8.619 17.581 7.235 1.00 92.88 209 LYS A CA 1
ATOM 1650 C C . LYS A 1 209 ? -7.817 16.802 8.274 1.00 92.88 209 LYS A C 1
ATOM 1652 O O . LYS A 1 209 ? -7.675 15.590 8.175 1.00 92.88 209 LYS A O 1
ATOM 1657 N N . ASP A 1 210 ? -7.280 17.481 9.288 1.00 93.12 210 ASP A N 1
ATOM 1658 C CA . ASP A 1 210 ? -6.644 16.796 10.421 1.00 93.12 210 ASP A CA 1
ATOM 1659 C C . ASP A 1 210 ? -7.708 16.326 11.418 1.00 93.12 210 ASP A C 1
ATOM 1661 O O . ASP A 1 210 ? -8.241 17.128 12.199 1.00 93.12 210 ASP A O 1
ATOM 1665 N N . ILE A 1 211 ? -7.992 15.018 11.396 1.00 91.81 211 ILE A N 1
ATOM 1666 C CA . ILE A 1 211 ? -9.062 14.411 12.196 1.00 91.81 211 ILE A CA 1
ATOM 1667 C C . ILE A 1 211 ? -8.847 14.659 13.694 1.00 91.81 211 ILE A C 1
ATOM 1669 O O . ILE A 1 211 ? -9.820 14.831 14.427 1.00 91.81 211 ILE A O 1
ATOM 1673 N N . ALA A 1 212 ? -7.599 14.725 14.175 1.00 86.69 212 ALA A N 1
ATOM 1674 C CA . ALA A 1 212 ? -7.325 14.910 15.601 1.00 86.69 212 ALA A CA 1
ATOM 1675 C C . ALA A 1 212 ? -7.781 16.286 16.117 1.00 86.69 212 ALA A C 1
ATOM 1677 O O . ALA A 1 212 ? -8.070 16.432 17.303 1.00 86.69 212 ALA A O 1
ATOM 1678 N N . THR A 1 213 ? -7.852 17.285 15.233 1.00 84.06 213 THR A N 1
ATOM 1679 C CA . THR A 1 213 ? -8.208 18.669 15.590 1.00 84.06 213 THR A CA 1
ATOM 1680 C C . THR A 1 213 ? -9.632 19.058 15.214 1.00 84.06 213 THR A C 1
ATOM 1682 O O . THR A 1 213 ? -10.215 19.907 15.882 1.00 84.06 213 THR A O 1
ATOM 1685 N N . GLN A 1 214 ? -10.190 18.456 14.161 1.00 76.00 214 GLN A N 1
ATOM 1686 C CA . GLN A 1 214 ? -11.489 18.853 13.612 1.00 76.00 214 GLN A CA 1
ATOM 1687 C C . GLN A 1 214 ? -12.681 18.138 14.267 1.00 76.00 214 GLN A C 1
ATOM 1689 O O . GLN A 1 214 ? -13.801 18.608 14.119 1.00 76.00 214 GLN A O 1
ATOM 1694 N N . GLY A 1 215 ? -12.451 17.074 15.046 1.00 68.00 215 GLY A N 1
ATOM 1695 C CA . GLY A 1 215 ? -13.524 16.346 15.731 1.00 68.00 215 GLY A CA 1
ATOM 1696 C C . GLY A 1 215 ? -14.431 15.573 14.769 1.00 68.00 215 GLY A C 1
ATOM 1697 O O . GLY A 1 215 ? -14.001 15.178 13.681 1.00 68.00 215 GLY A O 1
ATOM 1698 N N . ASP A 1 216 ? -15.669 15.320 15.195 1.00 72.19 216 ASP A N 1
ATOM 1699 C CA . ASP A 1 216 ? -16.696 14.736 14.329 1.00 72.19 216 ASP A CA 1
ATOM 1700 C C . ASP A 1 216 ? -17.075 15.736 13.223 1.00 72.19 216 ASP A C 1
ATOM 1702 O O . ASP A 1 216 ? -17.233 16.930 13.473 1.00 72.19 216 ASP A O 1
ATOM 1706 N N . ASP A 1 217 ? -17.190 15.241 11.992 1.00 74.75 217 ASP A N 1
ATOM 1707 C CA . ASP A 1 217 ? -17.635 16.025 10.840 1.00 74.75 217 ASP A CA 1
ATOM 1708 C C . ASP A 1 217 ? -19.138 15.779 10.682 1.00 74.75 217 ASP A C 1
ATOM 1710 O O . ASP A 1 217 ? -19.537 14.646 10.425 1.00 74.75 217 ASP A O 1
ATOM 1714 N N . GLU A 1 218 ? -19.968 16.807 10.887 1.00 70.50 218 GLU A N 1
ATOM 1715 C CA . GLU A 1 218 ? -21.435 16.686 10.833 1.00 70.50 218 GLU A CA 1
ATOM 1716 C C . GLU A 1 218 ? -21.944 16.238 9.451 1.00 70.50 218 GLU A C 1
ATOM 1718 O O . GLU A 1 218 ? -23.043 15.694 9.350 1.00 70.50 218 GLU A O 1
ATOM 1723 N N . GLU A 1 219 ? -21.146 16.431 8.394 1.00 76.12 219 GLU A N 1
ATOM 1724 C CA . GLU A 1 219 ? -21.451 15.954 7.040 1.00 76.12 219 GLU A CA 1
ATOM 1725 C C . GLU A 1 219 ? -21.031 14.490 6.822 1.00 76.12 219 GLU A C 1
ATOM 1727 O O . GLU A 1 219 ? -21.413 13.874 5.825 1.00 76.12 219 GLU A O 1
ATOM 1732 N N . SER A 1 220 ? -20.248 13.914 7.738 1.00 79.69 220 SER A N 1
ATOM 1733 C CA . SER A 1 220 ? -19.777 12.536 7.655 1.00 79.69 220 SER A CA 1
ATOM 1734 C C . SER A 1 220 ? -20.735 11.572 8.350 1.00 79.69 220 SER A C 1
ATOM 1736 O O . SER A 1 220 ? -21.126 11.752 9.500 1.00 79.69 220 SER A O 1
ATOM 1738 N N . GLU A 1 221 ? -21.028 10.454 7.688 1.00 85.25 221 GLU A N 1
ATOM 1739 C CA . GLU A 1 221 ? -21.724 9.313 8.301 1.00 85.25 221 GLU A CA 1
ATOM 1740 C C . GLU A 1 221 ? -20.814 8.493 9.245 1.00 85.25 221 GLU A C 1
ATOM 1742 O O . GLU A 1 221 ? -21.213 7.439 9.758 1.00 85.25 221 GLU A O 1
ATOM 1747 N N . LEU A 1 222 ? -19.567 8.941 9.442 1.00 89.38 222 LEU A N 1
ATOM 1748 C CA . LEU A 1 222 ? -18.552 8.284 10.252 1.00 89.38 222 LEU A CA 1
ATOM 1749 C C . LEU A 1 222 ? -18.187 9.111 11.477 1.00 89.38 222 LEU A C 1
ATOM 1751 O O . LEU A 1 222 ? -17.866 10.295 11.399 1.00 89.38 222 LEU A O 1
ATOM 1755 N N . THR A 1 223 ? -18.119 8.426 12.611 1.00 90.75 223 THR A N 1
ATOM 1756 C CA . THR A 1 223 ? -17.514 8.977 13.824 1.00 90.75 223 THR A CA 1
ATOM 1757 C C . THR A 1 223 ? -16.018 9.229 13.620 1.00 90.75 223 THR A C 1
ATOM 1759 O O . THR A 1 223 ? -15.357 8.575 12.806 1.00 90.75 223 THR A O 1
ATOM 1762 N N . GLN A 1 224 ? -15.429 10.107 14.432 1.00 91.19 224 GLN A N 1
ATOM 1763 C CA . GLN A 1 224 ? -13.986 10.355 14.442 1.00 91.19 224 GLN A CA 1
ATOM 1764 C C . GLN A 1 224 ? -13.164 9.057 14.567 1.00 91.19 224 GLN A C 1
ATOM 1766 O O . GLN A 1 224 ? -12.152 8.882 13.888 1.00 91.19 224 GLN A O 1
ATOM 1771 N N . SER A 1 225 ? -13.608 8.118 15.410 1.00 91.06 225 SER A N 1
ATOM 1772 C CA . SER A 1 225 ? -12.922 6.834 15.612 1.00 91.06 225 SER A CA 1
ATOM 1773 C C . SER A 1 225 ? -12.961 5.941 14.370 1.00 91.06 225 SER A C 1
ATOM 1775 O O . SER A 1 225 ? -11.975 5.275 14.069 1.00 91.06 225 SER A O 1
ATOM 1777 N N . GLU A 1 226 ? -14.071 5.945 13.632 1.00 92.75 226 GLU A N 1
ATOM 1778 C CA . GLU A 1 226 ? -14.222 5.195 12.380 1.00 92.75 226 GLU A CA 1
ATOM 1779 C C . GLU A 1 226 ? -13.375 5.796 11.253 1.00 92.75 226 GLU A C 1
ATOM 1781 O O . GLU A 1 226 ? -12.755 5.056 10.490 1.00 92.75 226 GLU A O 1
ATOM 1786 N N . ARG A 1 227 ? -13.275 7.129 11.185 1.00 93.50 227 ARG A N 1
ATOM 1787 C CA . ARG A 1 227 ? -12.377 7.826 10.250 1.00 93.50 227 ARG A CA 1
ATOM 1788 C C . ARG A 1 227 ? -10.911 7.506 10.537 1.00 93.50 227 ARG A C 1
ATOM 1790 O O . ARG A 1 227 ? -10.164 7.184 9.617 1.00 93.50 227 ARG A O 1
ATOM 1797 N N . ILE A 1 228 ? -10.507 7.501 11.812 1.00 93.69 228 ILE A N 1
ATOM 1798 C CA . ILE A 1 228 ? -9.162 7.062 12.223 1.00 93.69 228 ILE A CA 1
ATOM 1799 C C . ILE A 1 228 ? -8.931 5.588 11.864 1.00 93.69 228 ILE A C 1
ATOM 1801 O O . ILE A 1 228 ? -7.845 5.241 11.399 1.00 93.69 228 ILE A O 1
ATOM 1805 N N . GLU A 1 229 ? -9.924 4.714 12.043 1.00 93.94 229 GLU A N 1
ATOM 1806 C CA . GLU A 1 229 ? -9.827 3.298 11.666 1.00 93.94 229 GLU A CA 1
ATOM 1807 C C . GLU A 1 229 ? -9.613 3.135 10.154 1.00 93.94 229 GLU A C 1
ATOM 1809 O O . GLU A 1 229 ? -8.635 2.503 9.754 1.00 93.94 229 GLU A O 1
ATOM 1814 N N . LEU A 1 230 ? -10.425 3.789 9.312 1.00 94.06 230 LEU A N 1
ATOM 1815 C CA . LEU A 1 230 ? -10.221 3.801 7.859 1.00 94.06 230 LEU A CA 1
ATOM 1816 C C . LEU A 1 230 ? -8.862 4.367 7.479 1.00 94.06 230 LEU A C 1
ATOM 1818 O O . LEU A 1 230 ? -8.170 3.813 6.628 1.00 94.06 230 LEU A O 1
ATOM 1822 N N . LEU A 1 231 ? -8.447 5.463 8.100 1.00 94.25 231 LEU A N 1
ATOM 1823 C CA . LEU A 1 231 ? -7.196 6.092 7.739 1.00 94.25 231 LEU A CA 1
ATOM 1824 C C . LEU A 1 231 ? -6.009 5.203 8.125 1.00 94.25 231 LEU A C 1
ATOM 1826 O O . LEU A 1 231 ? -5.126 4.968 7.308 1.00 94.25 231 LEU A O 1
ATOM 1830 N N . THR A 1 232 ? -6.001 4.627 9.322 1.00 96.06 232 THR A N 1
ATOM 1831 C CA . THR A 1 232 ? -4.899 3.774 9.781 1.00 96.06 232 THR A CA 1
ATOM 1832 C C . THR A 1 232 ? -4.893 2.419 9.080 1.00 96.06 232 THR A C 1
ATOM 1834 O O . THR A 1 232 ? -3.854 2.036 8.550 1.00 96.06 232 THR A O 1
ATOM 1837 N N . HIS A 1 233 ? -6.023 1.715 8.978 1.00 96.56 233 HIS A N 1
ATOM 1838 C CA . HIS A 1 233 ? -6.112 0.356 8.423 1.00 96.56 233 HIS A CA 1
ATOM 1839 C C . HIS A 1 233 ? -6.438 0.289 6.921 1.00 96.56 233 HIS A C 1
ATOM 1841 O O . HIS A 1 233 ? -6.339 -0.790 6.338 1.00 96.56 233 HIS A O 1
ATOM 1847 N N . ARG A 1 234 ? -6.820 1.406 6.286 1.00 96.06 234 ARG A N 1
ATOM 1848 C CA . ARG A 1 234 ? -7.415 1.479 4.928 1.00 96.06 234 ARG A CA 1
ATOM 1849 C C . ARG A 1 234 ? -8.749 0.754 4.776 1.00 96.06 234 ARG A C 1
ATOM 1851 O O . ARG A 1 234 ? -9.257 0.631 3.670 1.00 96.06 234 ARG A O 1
ATOM 1858 N N . CYS A 1 235 ? -9.316 0.268 5.867 1.00 96.19 235 CYS A N 1
ATOM 1859 C CA . CYS A 1 235 ? -10.551 -0.494 5.900 1.00 96.19 235 CYS A CA 1
ATOM 1860 C C . CYS A 1 235 ? -11.092 -0.516 7.328 1.00 96.19 235 CYS A C 1
ATOM 1862 O O . CYS A 1 235 ? -10.377 -0.179 8.273 1.00 96.19 235 CYS A O 1
ATOM 1864 N N . PHE A 1 236 ? -12.335 -0.956 7.491 1.00 96.00 236 PHE A N 1
ATOM 1865 C CA . PHE A 1 236 ? -12.823 -1.324 8.812 1.00 96.00 236 PHE A CA 1
ATOM 1866 C C . PHE A 1 236 ? -12.278 -2.683 9.230 1.00 96.00 236 PHE A C 1
ATOM 1868 O O . PHE A 1 236 ? -12.159 -3.608 8.425 1.00 96.00 236 PHE A O 1
ATOM 1875 N N . VAL A 1 237 ? -11.966 -2.791 10.516 1.00 95.69 237 VAL A N 1
ATOM 1876 C CA . VAL A 1 237 ? -11.468 -4.003 11.161 1.00 95.69 237 VAL A CA 1
ATOM 1877 C C . VAL A 1 237 ? -12.347 -4.466 12.314 1.00 95.69 237 VAL A C 1
ATOM 1879 O O . VAL A 1 237 ? -12.194 -5.601 12.757 1.00 95.69 237 VAL A O 1
ATOM 1882 N N . ARG A 1 238 ? -13.277 -3.632 12.795 1.00 90.25 238 ARG A N 1
ATOM 1883 C CA . ARG A 1 238 ? -14.211 -3.991 13.878 1.00 90.25 238 ARG A CA 1
ATOM 1884 C C . ARG A 1 238 ? -15.668 -3.671 13.578 1.00 90.25 238 ARG A C 1
ATOM 1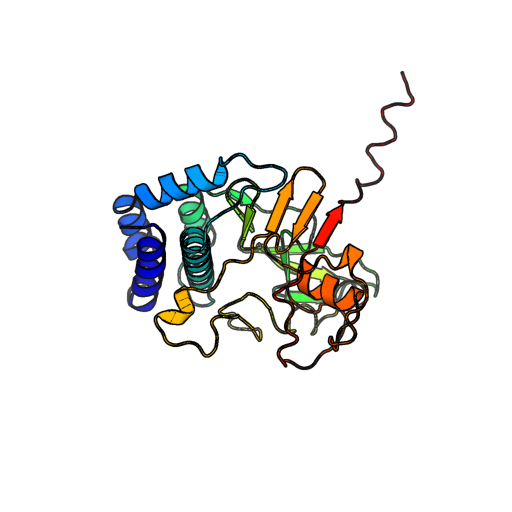886 O O . ARG A 1 238 ? -16.536 -4.404 14.044 1.00 90.25 238 ARG A O 1
ATOM 1893 N N . CYS A 1 239 ? -15.956 -2.595 12.849 1.00 86.56 239 CYS A N 1
ATOM 1894 C CA . CYS A 1 239 ? -17.331 -2.209 12.545 1.00 86.56 239 CYS A CA 1
ATOM 1895 C C . CYS A 1 239 ? -17.747 -2.649 11.140 1.00 86.56 239 CYS A C 1
ATOM 1897 O O . CYS A 1 239 ? -17.017 -2.497 10.163 1.00 86.56 239 CYS A O 1
ATOM 1899 N N . THR A 1 240 ? -18.952 -3.203 11.036 1.00 87.38 240 THR A N 1
ATOM 1900 C CA . THR A 1 240 ? -19.555 -3.503 9.740 1.00 87.38 240 THR A CA 1
ATOM 1901 C C . THR A 1 240 ? -20.162 -2.225 9.179 1.00 87.38 240 THR A C 1
ATOM 1903 O O . THR A 1 240 ? -21.035 -1.619 9.802 1.00 87.38 240 THR A O 1
ATOM 1906 N N . LYS A 1 241 ? -19.729 -1.842 7.982 1.00 87.75 241 LYS A N 1
ATOM 1907 C CA . LYS A 1 241 ? -20.361 -0.801 7.170 1.00 87.75 241 LYS A CA 1
ATOM 1908 C C . LYS A 1 241 ? -20.702 -1.383 5.799 1.00 87.75 241 LYS A C 1
ATOM 1910 O O . LYS A 1 241 ? -20.057 -2.348 5.380 1.00 87.75 241 LYS A O 1
ATOM 1915 N N . PRO A 1 242 ? -21.709 -0.836 5.100 1.00 84.62 242 PRO A N 1
ATOM 1916 C CA . PRO A 1 242 ? -21.925 -1.167 3.700 1.00 84.62 242 PRO A CA 1
ATOM 1917 C C . PRO A 1 242 ? -20.664 -0.889 2.871 1.00 84.62 242 PRO A C 1
ATOM 1919 O O . PRO A 1 242 ? -19.827 -0.068 3.237 1.00 84.62 242 PRO A O 1
ATOM 1922 N N . HIS A 1 243 ? -20.543 -1.542 1.718 1.00 84.06 243 HIS A N 1
ATOM 1923 C CA . HIS A 1 243 ? -19.452 -1.293 0.769 1.00 84.06 243 HIS A CA 1
ATOM 1924 C C . HIS A 1 243 ? -19.683 -0.030 -0.086 1.00 84.06 243 HIS A C 1
ATOM 1926 O O . HIS A 1 243 ? -19.224 0.030 -1.225 1.00 84.06 243 HIS A O 1
ATOM 1932 N N . ASN A 1 244 ? -20.430 0.952 0.430 1.00 82.94 244 ASN A N 1
ATOM 1933 C CA . ASN A 1 244 ? -20.567 2.260 -0.202 1.00 82.94 244 ASN A CA 1
ATOM 1934 C C . ASN A 1 244 ? -19.277 3.072 -0.027 1.00 82.94 244 ASN A C 1
ATOM 1936 O O . ASN A 1 244 ? -18.431 2.757 0.809 1.00 82.94 244 ASN A O 1
ATOM 1940 N N . ASP A 1 245 ? -19.130 4.111 -0.842 1.00 81.81 245 ASP A N 1
ATOM 1941 C CA . ASP A 1 245 ? -18.044 5.065 -0.673 1.00 81.81 245 ASP A CA 1
ATOM 1942 C C . ASP A 1 245 ? -18.344 6.012 0.493 1.00 81.81 245 ASP A C 1
ATOM 1944 O O . ASP A 1 245 ? -19.359 6.707 0.485 1.00 81.81 245 ASP A O 1
ATOM 1948 N N . LEU A 1 246 ? -17.458 6.012 1.489 1.00 88.50 246 LEU A N 1
ATOM 1949 C CA . LEU A 1 246 ? -17.548 6.825 2.706 1.00 88.50 246 LEU A CA 1
ATOM 1950 C C . LEU A 1 246 ? -16.591 8.030 2.691 1.00 88.50 246 LEU A C 1
ATOM 1952 O O . LEU A 1 246 ? -16.430 8.703 3.707 1.00 88.50 246 LEU A O 1
ATOM 1956 N N . TRP A 1 247 ? -15.940 8.278 1.550 1.00 88.81 247 TRP A N 1
ATOM 1957 C CA . TRP A 1 247 ? -15.127 9.458 1.248 1.00 88.81 247 TRP A CA 1
ATOM 1958 C C . TRP A 1 247 ? -14.044 9.842 2.287 1.00 88.81 247 TRP A C 1
ATOM 1960 O O . TRP A 1 247 ? -13.978 10.995 2.718 1.00 88.81 247 TRP A O 1
ATOM 1970 N N . PRO A 1 248 ? -13.121 8.937 2.679 1.00 91.00 248 PRO A N 1
ATOM 1971 C CA . PRO A 1 248 ? -12.083 9.247 3.672 1.00 91.00 248 PRO A CA 1
ATOM 1972 C C . PRO A 1 248 ? -10.879 10.033 3.102 1.00 91.00 248 PRO A C 1
ATOM 1974 O O . PRO A 1 248 ? -9.866 10.206 3.776 1.00 91.00 248 PRO A O 1
ATOM 1977 N N . TYR A 1 249 ? -10.937 10.470 1.842 1.00 93.81 249 TYR A N 1
ATOM 1978 C CA . TYR A 1 249 ? -9.773 10.887 1.049 1.00 93.81 249 TYR A CA 1
ATOM 1979 C C . TYR A 1 249 ? -9.087 12.176 1.497 1.00 93.81 249 TYR A C 1
ATOM 1981 O O . TYR A 1 249 ? -7.875 12.315 1.319 1.00 93.81 249 TYR A O 1
ATOM 1989 N N . ASP A 1 250 ? -9.840 13.104 2.083 1.00 93.31 250 ASP A N 1
ATOM 1990 C CA . ASP A 1 250 ? -9.308 14.381 2.560 1.00 93.31 250 ASP A CA 1
ATOM 1991 C C . ASP A 1 250 ? -8.744 14.290 3.988 1.00 93.31 250 ASP A C 1
ATOM 1993 O O . ASP A 1 250 ? -8.168 15.262 4.476 1.00 93.31 250 ASP A O 1
ATOM 1997 N N . ASP A 1 251 ? -8.879 13.149 4.664 1.00 95.06 251 ASP A N 1
ATOM 1998 C CA . ASP A 1 251 ? -8.483 13.001 6.059 1.00 95.06 251 ASP A CA 1
ATOM 1999 C C . ASP A 1 251 ? -6.993 12.716 6.229 1.00 95.06 251 ASP A C 1
ATOM 2001 O O . ASP A 1 251 ? -6.417 11.906 5.507 1.00 95.06 251 ASP A O 1
ATOM 2005 N N . ARG A 1 252 ? -6.384 13.315 7.254 1.00 96.38 252 ARG A N 1
ATOM 2006 C CA . ARG A 1 252 ? -5.035 13.005 7.732 1.00 96.38 252 ARG A CA 1
ATOM 2007 C C . ARG A 1 252 ? -5.008 12.806 9.243 1.00 96.38 252 ARG A C 1
ATOM 2009 O O . ARG A 1 252 ? -5.864 13.312 9.972 1.00 96.38 252 ARG A O 1
ATOM 2016 N N . PHE A 1 253 ? -3.992 12.091 9.718 1.00 95.94 253 PHE A N 1
ATOM 2017 C CA . PHE A 1 253 ? -3.828 11.774 11.135 1.00 95.94 253 PHE A CA 1
ATOM 2018 C C . PHE A 1 253 ? -2.365 11.527 11.486 1.00 95.94 253 PHE A C 1
ATOM 2020 O O . PHE A 1 253 ? -1.605 10.961 10.698 1.00 95.94 253 PHE A O 1
ATOM 2027 N N . VAL A 1 254 ? -1.989 11.927 12.699 1.00 95.69 254 VAL A N 1
ATOM 2028 C CA . VAL A 1 254 ? -0.660 11.693 13.261 1.00 95.69 254 VAL A CA 1
ATOM 2029 C C . VAL A 1 254 ? -0.795 10.807 14.491 1.00 95.69 254 VAL A C 1
ATOM 2031 O O . VAL A 1 254 ? -1.415 11.181 15.485 1.00 95.69 254 VAL A O 1
ATOM 2034 N N . GLU A 1 255 ? -0.175 9.636 14.435 1.00 94.75 255 GLU A N 1
ATOM 2035 C CA . GLU A 1 255 ? -0.138 8.669 15.522 1.00 94.75 255 GLU A CA 1
ATOM 2036 C C . GLU A 1 255 ? 1.234 8.693 16.198 1.00 94.75 255 GLU A C 1
ATOM 2038 O O . GLU A 1 255 ? 2.269 8.473 15.570 1.00 94.75 255 GLU A O 1
ATOM 2043 N N . GLN A 1 256 ? 1.244 8.912 17.511 1.00 91.50 256 GLN A N 1
ATOM 2044 C CA . GLN A 1 256 ? 2.430 8.704 18.336 1.00 91.50 256 GLN A CA 1
ATOM 2045 C C . GLN A 1 256 ? 2.471 7.245 18.785 1.00 91.50 256 GLN A C 1
ATOM 2047 O O . GLN A 1 256 ? 1.593 6.790 19.527 1.00 91.50 256 GLN A O 1
ATOM 2052 N N . ARG A 1 257 ? 3.511 6.507 18.391 1.00 80.19 257 ARG A N 1
ATOM 2053 C CA . ARG A 1 257 ? 3.753 5.162 18.901 1.00 80.19 257 ARG A CA 1
ATOM 2054 C C . ARG A 1 257 ? 3.978 5.283 20.399 1.00 80.19 257 ARG A C 1
ATOM 2056 O O . ARG A 1 257 ? 4.940 5.892 20.866 1.00 80.19 257 ARG A O 1
ATOM 2063 N N . LYS A 1 258 ? 3.090 4.679 21.187 1.00 64.06 258 LYS A N 1
ATOM 2064 C CA . LYS A 1 258 ? 3.359 4.499 22.612 1.00 64.06 258 LYS A CA 1
ATOM 2065 C C . LYS A 1 258 ? 4.610 3.636 22.705 1.00 64.06 258 LYS A C 1
ATOM 2067 O O . LYS A 1 258 ? 4.558 2.452 22.370 1.00 64.06 258 LYS A O 1
ATOM 2072 N N . ALA A 1 259 ? 5.729 4.229 23.122 1.00 50.25 259 ALA A N 1
ATOM 2073 C CA . ALA A 1 259 ? 6.914 3.468 23.471 1.00 50.25 259 ALA A CA 1
ATOM 2074 C C . ALA A 1 259 ? 6.460 2.350 24.414 1.00 50.25 259 ALA A C 1
ATOM 2076 O O . ALA A 1 259 ? 5.835 2.620 25.446 1.00 50.25 259 ALA A O 1
ATOM 2077 N N . GLY A 1 260 ? 6.720 1.096 24.033 1.00 40.75 260 GLY A N 1
ATOM 2078 C CA . GLY A 1 260 ? 6.540 -0.021 24.949 1.00 40.75 260 GLY A CA 1
ATOM 2079 C C . GLY A 1 260 ? 7.217 0.350 26.266 1.00 40.75 260 GLY A C 1
ATOM 2080 O O . GLY A 1 260 ? 8.289 0.956 26.257 1.00 40.75 260 GLY A O 1
ATOM 2081 N N . LEU A 1 261 ? 6.565 0.045 27.385 1.00 35.44 261 LEU A N 1
ATOM 2082 C CA . LEU A 1 261 ? 6.897 0.457 28.756 1.00 35.44 261 LEU A CA 1
ATOM 2083 C C . LEU A 1 261 ? 8.289 -0.001 29.271 1.00 35.44 261 LEU A C 1
ATOM 2085 O O . LEU A 1 261 ? 8.522 -0.059 30.472 1.00 35.44 261 LEU A O 1
ATOM 2089 N N . LEU A 1 262 ? 9.231 -0.309 28.380 1.00 35.84 262 LEU A N 1
ATOM 2090 C CA . LEU A 1 262 ? 10.581 -0.794 28.640 1.00 35.84 262 LEU A CA 1
ATOM 2091 C C . LEU A 1 262 ? 11.682 0.274 28.507 1.00 35.84 262 LEU A C 1
ATOM 2093 O O . LEU A 1 262 ? 12.812 -0.002 28.895 1.00 35.84 262 LEU A O 1
ATOM 2097 N N . SER A 1 263 ? 11.401 1.502 28.050 1.00 33.97 263 SER A N 1
ATOM 2098 C CA . SER A 1 263 ? 12.446 2.544 27.926 1.00 33.97 263 SER A CA 1
ATOM 2099 C C . SER A 1 263 ? 12.551 3.525 29.105 1.00 33.97 263 SER A C 1
ATOM 2101 O O . SER A 1 263 ? 13.481 4.327 29.145 1.00 33.97 263 SER A O 1
ATOM 2103 N N . ARG A 1 264 ? 11.668 3.462 30.116 1.00 33.81 264 ARG A N 1
ATOM 2104 C CA . ARG A 1 264 ? 11.694 4.401 31.265 1.00 33.81 264 ARG A CA 1
ATOM 2105 C C . ARG A 1 264 ? 12.387 3.887 32.536 1.00 33.81 264 ARG A C 1
ATOM 2107 O O . ARG A 1 264 ? 12.412 4.605 33.530 1.00 33.81 264 ARG A O 1
ATOM 2114 N N . LEU A 1 265 ? 12.997 2.698 32.514 1.00 33.81 265 LEU A N 1
ATOM 2115 C CA . LEU A 1 265 ? 13.643 2.096 33.697 1.00 33.81 265 LEU A CA 1
ATOM 2116 C C . LEU A 1 265 ? 15.184 2.110 33.696 1.00 33.81 265 LEU A C 1
ATOM 2118 O O . LEU A 1 265 ? 15.779 1.738 34.701 1.00 33.81 265 LEU A O 1
ATOM 2122 N N . ILE A 1 266 ? 15.850 2.614 32.648 1.00 39.97 266 ILE A N 1
ATOM 2123 C CA . ILE A 1 266 ? 17.332 2.621 32.570 1.00 39.97 266 ILE A CA 1
ATOM 2124 C C . ILE A 1 266 ? 17.967 3.954 33.039 1.00 39.97 266 ILE A C 1
ATOM 2126 O O . ILE A 1 266 ? 19.180 4.052 33.199 1.00 39.97 266 ILE A O 1
ATOM 2130 N N . HIS A 1 267 ? 17.174 4.975 33.386 1.00 34.38 267 HIS A N 1
ATOM 2131 C CA . HIS A 1 267 ? 17.691 6.263 33.893 1.00 34.38 267 HIS A CA 1
ATOM 2132 C C . HIS A 1 267 ? 17.405 6.562 35.373 1.00 34.38 267 HIS A C 1
ATOM 2134 O O . HIS A 1 267 ? 17.497 7.709 35.797 1.00 34.38 267 HIS A O 1
ATOM 2140 N N . ARG A 1 268 ? 17.113 5.543 36.193 1.00 37.41 268 ARG A N 1
ATOM 2141 C CA . ARG A 1 268 ? 17.028 5.699 37.663 1.00 37.41 268 ARG A CA 1
ATOM 2142 C C . ARG A 1 268 ? 17.979 4.818 38.478 1.00 37.41 268 ARG A C 1
ATOM 2144 O O . ARG A 1 268 ? 17.825 4.733 39.689 1.00 37.41 268 ARG A O 1
ATOM 2151 N N . LEU A 1 269 ? 18.982 4.215 37.843 1.00 39.38 269 LEU A N 1
ATOM 2152 C CA . LEU A 1 269 ? 20.074 3.528 38.540 1.00 39.38 269 LEU A CA 1
ATOM 2153 C C . LEU A 1 269 ? 21.423 3.892 37.911 1.00 39.38 269 LEU A C 1
ATOM 2155 O O . LEU A 1 269 ? 22.052 3.061 37.260 1.00 39.38 269 LEU A O 1
ATOM 2159 N N . ARG A 1 270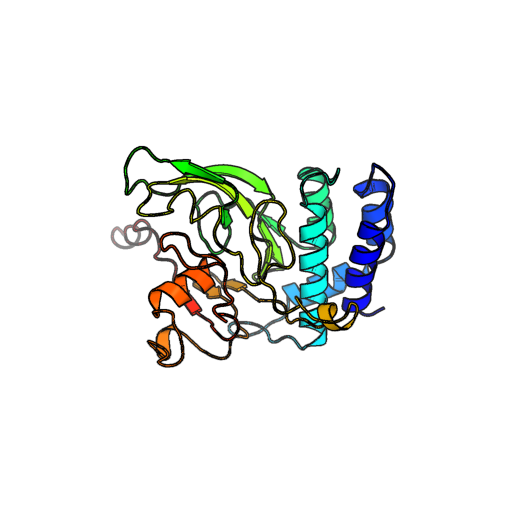 ? 21.838 5.149 38.084 1.00 38.00 270 ARG A N 1
ATOM 2160 C CA . ARG A 1 270 ? 23.242 5.572 38.171 1.00 38.00 270 ARG A CA 1
ATOM 2161 C C . ARG A 1 270 ? 23.340 6.752 39.121 1.00 38.00 270 ARG A C 1
ATOM 2163 O O . ARG A 1 270 ? 22.424 7.600 39.057 1.00 38.00 270 ARG A O 1
#

Radius of gyration: 19.15 Å; chains: 1; bounding box: 45×37×61 Å

Sequence (270 aa):
MDAWDCFRGLAEELSQYEGSEIFAGVLEPWLSAHPEARDWLVCIAQRPGTPIPPIDDEESWALYALNRTLDTLIAAGNPVSPAQYIAFVEALGMKALKPQQFSPFYHEVDEIEQGPAPASPVAILEFNWPCVMLGNMMVSRARVRVSAGAQVLAPGIADASTLYWTFWRKNRPNQDLSHGWGSNSQWRTAFRRDFALGDTYYYNVDGKKDIATQGDDEESELTQSERIELLTHRCFVRCTKPHNDLWPYDDRFVEQRKAGLLSRLIHRLR

Secondary structure (DSSP, 8-state):
--HHHHHHHHHHHHHH--SS-HIIIIIHHHHHH-HHHHHHHHHHHT---SSS----HHHHHHHHHHHHHHHHHTSTT----HHHHHHHHHHTT-EEE--SS--TTTEEEEEEEEPSSTTPPPEEEEEEE-EEEETTEEEEPEEEEEEE-TTTS-TTTTTTSPEES-S--TTS-EE-TTTTS-TTGGGGPPPPPEEEETTEEEESTT-SEEHHHH-S-TT-SS-HHHHHHHHHHSS-SSS---SS---GGGEEEEEE----TTSSSSSS--